Protein AF-A0A3P6RZU0-F1 (afdb_monomer_lite)

Foldseek 3Di:
DVVVVVVVVVVVVVVVVVVVVVVVVLVVLLVVLVVLVVVLVVLCVDPVRVPPVVSVVSPVVSVVSVVVSVVVVVVVVVVVVVVVVVVVVVVVVVVVVVVVVVVLCVLPVPDPPPDPPDDDDPSSVVSVVVVVVVVVVVVVVVVVVVVVVVVVVVVVVVVVVVVVVVVVVVVVVVVVVVVVVVVVVVVVVVVVVVVVVVVVVVVVVVVVVVVVVVVVVVVVVD

Sequence (222 aa):
MLIFSLKVTSALQHAESLAHKDSVAEADGRNYIDNLRKVISQGKSDPSTANNALLINAMETANKLSHQLDELNGLVSKARQESTILNQYKDLIERSRQQFALEMRSILPNVDVNAKDKNLTEDELNALIAHAHLKVDHLRRQLSDQQVSFQRKTIQNRRIVYIESFEAREEQHIARAIAEQREADERIAAERLRIELKRIQQQQDVAIEKAVSLRVLYCYNV

pLDDT: mean 88.39, std 10.23, range [45.97, 96.75]

Organism: Cylicostephanus goldi (NCBI:txid71465)

Secondary structure (DSSP, 8-state):
-HHHHHHHHHHHHHHHHHHHHHHHHHHHHHHHHHHHHHHHHHHHHSTTTTT-HHHHHHHHHHHHHHHHHHHHHHHHHHHHHHHHHHHHHHHHHHHHHHHHHHHHHHH-TT--TT-TT-PPPHHHHHHHHHHHHHHHHHHHHHHHHHHHHHHHHHHHHHHHHHHHHHHHHHHHHHHHHHHHHHHHHHHHHHHHHHHHHHHHHHHHHHHHHHHHHHHHHHHT--

InterPro domains:
  IPR019133 MICOS complex subunit MIC60 [PF09731] (8-153)
  IPR019133 MICOS complex subunit MIC60 [PTHR15415] (7-212)

Radius of gyration: 41.11 Å; chains: 1; bounding box: 87×29×136 Å

Structure (mmCIF, N/CA/C/O backbone):
data_AF-A0A3P6RZU0-F1
#
_entry.id   AF-A0A3P6RZU0-F1
#
loop_
_atom_site.group_PDB
_atom_site.id
_atom_site.type_symbol
_atom_site.label_atom_id
_atom_site.label_alt_id
_atom_site.label_comp_id
_atom_site.label_asym_id
_atom_site.label_entity_id
_atom_site.label_seq_id
_atom_site.pdbx_PDB_ins_code
_atom_site.Cartn_x
_atom_site.Cartn_y
_atom_site.Cartn_z
_atom_site.occupancy
_atom_site.B_iso_or_equiv
_atom_site.auth_seq_id
_atom_site.auth_comp_id
_atom_site.auth_asym_id
_atom_site.auth_atom_id
_atom_site.pdbx_PDB_model_num
ATOM 1 N N . MET A 1 1 ? -32.345 -6.844 15.882 1.00 51.16 1 MET A N 1
ATOM 2 C CA . MET A 1 1 ? -31.057 -7.359 15.358 1.00 51.16 1 MET A CA 1
ATOM 3 C C . MET A 1 1 ? -31.125 -7.702 13.862 1.00 51.16 1 MET A C 1
ATOM 5 O O . MET A 1 1 ? -30.326 -7.164 13.109 1.00 51.16 1 MET A O 1
ATOM 9 N N . LEU A 1 2 ? -32.117 -8.480 13.399 1.00 50.75 2 LEU A N 1
ATOM 10 C CA . LEU A 1 2 ? -32.275 -8.892 11.985 1.00 50.75 2 LEU A CA 1
ATOM 11 C C . LEU A 1 2 ? -32.383 -7.739 10.959 1.00 50.75 2 LEU A C 1
ATOM 13 O O . LEU A 1 2 ? -31.719 -7.776 9.929 1.00 50.75 2 LEU A O 1
ATOM 17 N N . ILE A 1 3 ? -33.139 -6.675 11.255 1.00 59.31 3 ILE A N 1
ATOM 18 C CA . ILE A 1 3 ? -33.312 -5.525 10.337 1.00 59.31 3 ILE A CA 1
ATOM 19 C C . ILE A 1 3 ? -32.007 -4.723 10.159 1.00 59.31 3 ILE A C 1
ATOM 21 O O . ILE A 1 3 ? -31.738 -4.196 9.081 1.00 59.31 3 ILE A O 1
ATOM 25 N N . PHE A 1 4 ? -31.177 -4.645 11.205 1.00 52.28 4 PHE A N 1
ATOM 26 C CA . PHE A 1 4 ? -29.897 -3.930 11.161 1.00 52.28 4 PHE A CA 1
ATOM 27 C C . PHE A 1 4 ? -28.867 -4.708 10.335 1.00 52.28 4 PHE A C 1
ATOM 29 O O . PHE A 1 4 ? -28.168 -4.122 9.515 1.00 52.28 4 PHE A O 1
ATOM 36 N N . SER A 1 5 ? -28.850 -6.038 10.477 1.00 60.34 5 SER A N 1
ATOM 37 C CA . SER A 1 5 ? -28.008 -6.914 9.658 1.00 60.34 5 SER A CA 1
ATOM 38 C C . SER A 1 5 ? -28.376 -6.837 8.174 1.00 60.34 5 SER A C 1
ATOM 40 O O . SER A 1 5 ? -27.488 -6.692 7.346 1.00 60.34 5 SER A O 1
ATOM 42 N N . LEU A 1 6 ? -29.670 -6.847 7.830 1.00 68.25 6 LEU A N 1
ATOM 43 C CA . LEU A 1 6 ? -30.137 -6.747 6.438 1.00 68.25 6 LEU A CA 1
ATOM 44 C C . LEU A 1 6 ? -29.721 -5.433 5.758 1.00 68.25 6 LEU A C 1
ATOM 46 O O . LEU A 1 6 ? -29.278 -5.444 4.610 1.00 68.25 6 LEU A O 1
ATOM 50 N N . LYS A 1 7 ? -29.818 -4.300 6.467 1.00 74.75 7 LYS A N 1
ATOM 51 C CA . LYS A 1 7 ? -29.392 -2.995 5.935 1.00 74.75 7 LYS A CA 1
ATOM 52 C C . LYS A 1 7 ? -27.882 -2.921 5.711 1.00 74.75 7 LYS A C 1
ATOM 54 O O . LYS A 1 7 ? -27.453 -2.391 4.693 1.00 74.75 7 LYS A O 1
ATOM 59 N N . VAL A 1 8 ? -27.087 -3.467 6.633 1.00 77.00 8 VAL A N 1
ATOM 60 C CA . VAL A 1 8 ? -25.620 -3.497 6.509 1.00 77.00 8 VAL A CA 1
ATOM 61 C C . VAL A 1 8 ? -25.189 -4.391 5.346 1.00 77.00 8 VAL A C 1
ATOM 63 O O . VAL A 1 8 ? -24.355 -3.980 4.546 1.00 77.00 8 VAL A O 1
ATOM 66 N N . THR A 1 9 ? -25.799 -5.569 5.193 1.00 78.44 9 THR A N 1
ATOM 67 C CA . THR A 1 9 ? -25.511 -6.471 4.070 1.00 78.44 9 THR A CA 1
ATOM 68 C C . THR A 1 9 ? -25.889 -5.846 2.724 1.00 78.44 9 THR A C 1
ATOM 70 O O . THR A 1 9 ? -25.114 -5.928 1.777 1.00 78.44 9 THR A O 1
ATOM 73 N N . SER A 1 10 ? -27.032 -5.158 2.643 1.00 86.38 10 SER A N 1
ATOM 74 C CA . SER A 1 10 ? -27.451 -4.455 1.422 1.00 86.38 10 SER A CA 1
ATOM 75 C C . SER A 1 10 ? -26.515 -3.292 1.062 1.00 86.38 10 SER A C 1
ATOM 77 O O . SER A 1 10 ? -26.158 -3.134 -0.104 1.00 86.38 10 SER A O 1
ATOM 79 N N . ALA A 1 11 ? -26.070 -2.511 2.050 1.00 82.62 11 ALA A N 1
ATOM 80 C CA . ALA A 1 11 ? -25.115 -1.426 1.831 1.00 82.62 11 ALA A CA 1
ATOM 81 C C . ALA A 1 11 ? -23.742 -1.946 1.368 1.00 82.62 11 ALA A C 1
ATOM 83 O O . ALA A 1 11 ? -23.136 -1.353 0.477 1.00 82.62 11 ALA A O 1
ATOM 84 N N . LEU A 1 12 ? -23.279 -3.070 1.928 1.00 81.94 12 LEU A N 1
ATOM 85 C CA . LEU A 1 12 ? -22.031 -3.718 1.520 1.00 81.94 12 LEU A CA 1
ATOM 86 C C . LEU A 1 12 ? -22.102 -4.204 0.068 1.00 81.94 12 LEU A C 1
ATOM 88 O O . LEU A 1 12 ? -21.241 -3.855 -0.732 1.00 81.94 12 LEU A O 1
ATOM 92 N N . GLN A 1 13 ? -23.168 -4.921 -0.297 1.00 86.62 13 GLN A N 1
ATOM 93 C CA . GLN A 1 13 ? -23.380 -5.381 -1.674 1.00 86.62 13 GLN A CA 1
ATOM 94 C C . GLN A 1 13 ? -23.453 -4.218 -2.669 1.00 86.62 13 GLN A C 1
ATOM 96 O O . GLN A 1 13 ? -22.944 -4.309 -3.787 1.00 86.62 13 GLN A O 1
ATOM 101 N N . HIS A 1 14 ? -24.072 -3.104 -2.272 1.00 89.38 14 HIS A N 1
ATOM 102 C CA . HIS A 1 14 ? -24.119 -1.912 -3.109 1.00 89.38 14 HIS A CA 1
ATOM 103 C C . HIS A 1 14 ? -22.724 -1.302 -3.314 1.00 89.38 14 HIS A C 1
ATOM 105 O O . HIS A 1 14 ? -22.357 -0.986 -4.446 1.00 89.38 14 HIS A O 1
ATOM 111 N N . ALA A 1 15 ? -21.925 -1.195 -2.248 1.00 85.06 15 ALA A N 1
ATOM 112 C CA . ALA A 1 15 ? -20.552 -0.702 -2.320 1.00 85.06 15 ALA A CA 1
ATOM 113 C C . ALA A 1 15 ? -19.650 -1.606 -3.179 1.00 85.06 15 ALA A C 1
ATOM 115 O O . ALA A 1 15 ? -18.879 -1.102 -3.994 1.00 85.06 15 ALA A O 1
ATOM 116 N N . GLU A 1 16 ? -19.780 -2.929 -3.055 1.00 85.75 16 GLU A N 1
ATOM 117 C CA . GLU A 1 16 ? -19.055 -3.901 -3.884 1.00 85.75 16 GLU A CA 1
ATOM 118 C C . GLU A 1 16 ? -19.445 -3.796 -5.363 1.00 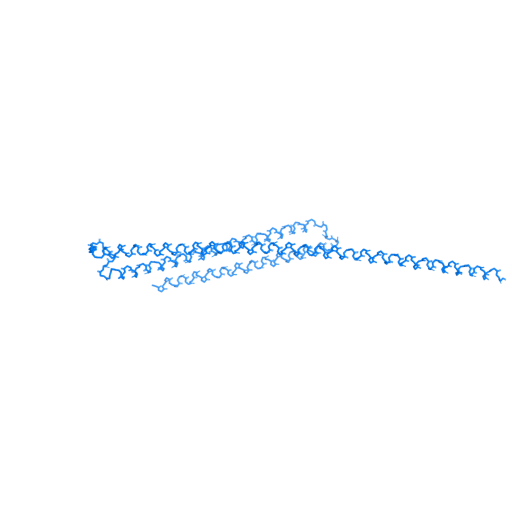85.75 16 GLU A C 1
ATOM 120 O O . GLU A 1 16 ? -18.581 -3.822 -6.239 1.00 85.75 16 GLU A O 1
ATOM 125 N N . SER A 1 17 ? -20.736 -3.609 -5.657 1.00 92.25 17 SER A N 1
ATOM 126 C CA . SER A 1 17 ? -21.212 -3.409 -7.029 1.00 92.25 17 SER A CA 1
ATOM 127 C C . SER A 1 17 ? -20.635 -2.141 -7.661 1.00 92.25 17 SER A C 1
ATOM 129 O O . SER A 1 17 ? -20.213 -2.177 -8.816 1.00 92.25 17 SER A O 1
ATOM 131 N N . LEU A 1 18 ? -20.592 -1.032 -6.916 1.00 89.62 18 LEU A N 1
ATOM 132 C CA . LEU A 1 18 ? -19.969 0.210 -7.381 1.00 89.62 18 LEU A CA 1
ATOM 133 C C . LEU A 1 18 ? -18.465 0.024 -7.597 1.00 89.62 18 LEU A C 1
ATOM 135 O O . LEU A 1 18 ? -17.969 0.332 -8.673 1.00 89.62 18 LEU A O 1
ATOM 139 N N . ALA A 1 19 ? -17.766 -0.592 -6.641 1.00 87.00 19 ALA A N 1
ATOM 140 C CA . ALA A 1 19 ? -16.338 -0.876 -6.756 1.00 87.00 19 ALA A CA 1
ATOM 141 C C . ALA A 1 19 ? -15.997 -1.742 -7.980 1.00 87.00 19 ALA A C 1
ATOM 143 O O . ALA A 1 19 ? -14.962 -1.534 -8.615 1.00 87.00 19 ALA A O 1
ATOM 144 N N . HIS A 1 20 ? -16.861 -2.703 -8.316 1.00 90.38 20 HIS A N 1
ATOM 145 C CA . HIS A 1 20 ? -16.711 -3.517 -9.515 1.00 90.38 20 HIS A CA 1
ATOM 146 C C . HIS A 1 20 ? -16.924 -2.696 -10.793 1.00 90.38 20 HIS A C 1
ATOM 148 O O . HIS A 1 20 ? -16.111 -2.783 -11.710 1.00 90.38 20 HIS A O 1
ATOM 154 N N . LYS A 1 21 ? -17.973 -1.864 -10.843 1.00 93.62 21 LYS A N 1
ATOM 155 C CA . LYS A 1 21 ? -18.225 -0.968 -11.983 1.00 93.62 21 LYS A CA 1
ATOM 156 C C . LYS A 1 21 ? -17.068 -0.000 -12.213 1.00 93.62 21 LYS A C 1
ATOM 158 O O . LYS A 1 21 ? -16.650 0.155 -13.354 1.00 93.62 21 LYS A O 1
ATOM 163 N N . ASP A 1 22 ? -16.531 0.585 -11.146 1.00 90.19 22 ASP A N 1
ATOM 164 C CA . ASP A 1 22 ? -15.385 1.494 -11.219 1.00 90.19 22 ASP A CA 1
ATOM 165 C C . ASP A 1 22 ? -14.154 0.779 -11.790 1.00 90.19 22 ASP A C 1
ATOM 167 O O . ASP A 1 22 ? -13.480 1.314 -12.665 1.00 90.19 22 ASP A O 1
ATOM 171 N N . SER A 1 23 ? -13.898 -0.463 -11.362 1.00 90.88 23 SER A N 1
ATOM 172 C CA . SER A 1 23 ? -12.779 -1.267 -11.870 1.00 90.88 23 SER A CA 1
ATOM 173 C C . SER A 1 23 ? -12.923 -1.615 -13.353 1.00 90.88 23 SER A C 1
ATOM 175 O O . SER A 1 23 ? -11.931 -1.599 -14.080 1.00 90.88 23 SER A O 1
ATOM 177 N N . VAL A 1 24 ? -14.138 -1.928 -13.811 1.00 94.56 24 VAL A N 1
ATOM 178 C CA . VAL A 1 24 ? -14.405 -2.185 -15.235 1.00 94.56 24 VAL A CA 1
ATOM 179 C C . VAL A 1 24 ? -14.224 -0.903 -16.046 1.00 94.56 24 VAL A C 1
ATOM 181 O O . VAL A 1 24 ? -13.528 -0.915 -17.056 1.00 94.56 24 VAL A O 1
ATOM 184 N N . ALA A 1 25 ? -14.777 0.217 -15.573 1.00 92.50 25 ALA A N 1
ATOM 185 C CA . ALA A 1 25 ? -14.652 1.510 -16.239 1.00 92.50 25 ALA A CA 1
ATOM 186 C C . ALA A 1 25 ? -13.191 1.980 -16.339 1.00 92.50 25 ALA A C 1
ATOM 188 O O . ALA A 1 25 ? -12.787 2.536 -17.359 1.00 92.50 25 ALA A O 1
ATOM 189 N N . GLU A 1 26 ? -12.384 1.732 -15.306 1.00 92.81 26 GLU A N 1
ATOM 190 C CA . GLU A 1 26 ? -10.949 2.010 -15.317 1.00 92.81 26 GLU A CA 1
ATOM 191 C C . GLU A 1 26 ? -10.216 1.164 -16.370 1.00 92.81 26 GLU A C 1
ATOM 193 O O . GLU A 1 26 ? -9.439 1.698 -17.167 1.00 92.81 26 GLU A O 1
ATOM 198 N N . ALA A 1 27 ? -10.488 -0.145 -16.408 1.00 94.25 27 ALA A N 1
ATOM 199 C CA . ALA A 1 27 ? -9.886 -1.059 -17.374 1.00 94.25 27 ALA A CA 1
ATOM 200 C C . ALA A 1 27 ? -10.242 -0.670 -18.817 1.00 94.25 27 ALA A C 1
ATOM 202 O O . ALA A 1 27 ? -9.362 -0.591 -19.677 1.00 94.25 27 ALA A O 1
ATOM 203 N N . ASP A 1 28 ? -11.511 -0.351 -19.071 1.00 95.62 28 ASP A N 1
ATOM 204 C CA . ASP A 1 28 ? -11.972 0.151 -20.364 1.00 95.62 28 ASP A CA 1
ATOM 205 C C . ASP A 1 28 ? -11.282 1.474 -20.724 1.00 95.62 28 ASP A C 1
ATOM 207 O O . ASP A 1 28 ? -10.789 1.633 -21.842 1.00 95.62 28 ASP A O 1
ATOM 211 N N . GLY A 1 29 ? -11.161 2.399 -19.766 1.00 94.81 29 GLY A N 1
ATOM 212 C CA . GLY A 1 29 ? -10.436 3.659 -19.932 1.00 94.81 29 GLY A CA 1
ATOM 213 C C . GLY A 1 29 ? -8.984 3.458 -20.372 1.00 94.81 29 GLY A C 1
ATOM 214 O O . GLY A 1 29 ? -8.535 4.097 -21.328 1.00 94.81 29 GLY A O 1
ATOM 215 N N . ARG A 1 30 ? -8.261 2.527 -19.736 1.00 95.75 30 ARG A N 1
ATOM 216 C CA . ARG A 1 30 ? -6.886 2.170 -20.127 1.00 95.75 30 ARG A CA 1
ATOM 217 C C . ARG A 1 30 ? -6.835 1.576 -21.533 1.00 95.75 30 ARG A C 1
ATOM 219 O O . ARG A 1 30 ? -6.031 2.023 -22.350 1.00 95.75 30 ARG A O 1
ATOM 226 N N . ASN A 1 31 ? -7.749 0.661 -21.852 1.00 96.69 31 ASN A N 1
ATOM 227 C CA . ASN A 1 31 ? -7.842 0.062 -23.183 1.00 96.69 31 ASN A CA 1
ATOM 228 C C . ASN A 1 31 ? -8.089 1.117 -24.277 1.00 96.69 31 ASN A C 1
ATOM 230 O O . ASN A 1 31 ? -7.473 1.062 -25.343 1.00 96.69 31 ASN A O 1
ATOM 234 N N . TYR A 1 32 ? -8.956 2.107 -24.033 1.00 96.38 32 TYR A N 1
ATOM 235 C CA . TYR A 1 32 ? -9.194 3.195 -24.986 1.00 96.38 32 TYR A CA 1
ATOM 236 C C . TYR A 1 32 ? -7.954 4.069 -25.202 1.00 96.38 32 TYR A C 1
ATOM 238 O O . TYR A 1 32 ? -7.656 4.430 -26.343 1.00 96.38 32 TYR A O 1
ATOM 246 N N . ILE A 1 33 ? -7.201 4.373 -24.142 1.00 96.31 33 ILE A N 1
ATOM 247 C CA . ILE A 1 33 ? -5.950 5.143 -24.237 1.00 96.31 33 ILE A CA 1
ATOM 248 C C . ILE A 1 33 ? -4.884 4.364 -25.013 1.00 96.31 33 ILE A C 1
ATOM 250 O O . ILE A 1 33 ? -4.200 4.940 -25.862 1.00 96.31 33 ILE A O 1
ATOM 254 N N . ASP A 1 34 ? -4.758 3.060 -24.780 1.00 96.19 34 ASP A N 1
ATOM 255 C CA . ASP A 1 34 ? -3.793 2.220 -25.492 1.00 96.19 34 ASP A CA 1
ATOM 256 C C . ASP A 1 34 ? -4.149 2.072 -26.974 1.00 96.19 34 ASP A C 1
ATOM 258 O O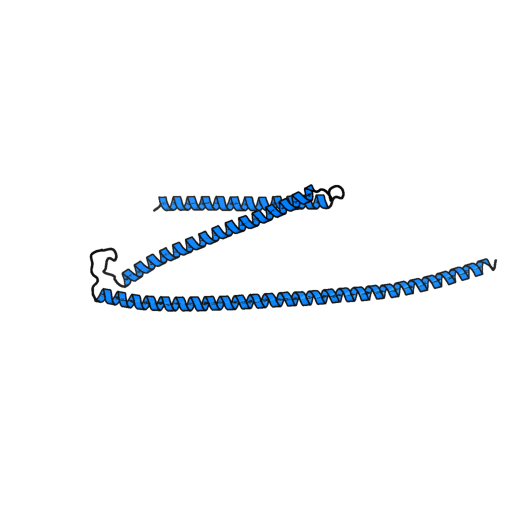 . ASP A 1 34 ? -3.279 2.176 -27.845 1.00 96.19 34 ASP A O 1
ATOM 262 N N . ASN A 1 35 ? -5.440 1.937 -27.289 1.00 96.25 35 ASN A N 1
ATOM 263 C CA . ASN A 1 35 ? -5.922 1.975 -28.667 1.00 96.25 35 ASN A CA 1
ATOM 264 C C . ASN A 1 35 ? -5.609 3.321 -29.336 1.00 96.25 35 ASN A C 1
ATOM 266 O O . ASN A 1 35 ? -5.113 3.342 -30.464 1.00 96.25 35 ASN A O 1
ATOM 270 N N . LEU A 1 36 ? -5.820 4.441 -28.638 1.00 94.69 36 LEU A N 1
ATOM 271 C CA . LEU A 1 36 ? -5.463 5.770 -29.137 1.00 94.69 36 LEU A CA 1
ATOM 272 C C . LEU A 1 36 ? -3.954 5.878 -29.408 1.00 94.69 36 LEU A C 1
ATOM 274 O O . LEU A 1 36 ? -3.553 6.319 -30.485 1.00 94.69 36 LEU A O 1
ATOM 278 N N . ARG A 1 37 ? -3.105 5.406 -28.487 1.00 96.19 37 ARG A N 1
ATOM 279 C CA . ARG A 1 37 ? -1.643 5.354 -28.674 1.00 96.19 37 ARG A CA 1
ATOM 280 C C . ARG A 1 37 ? -1.245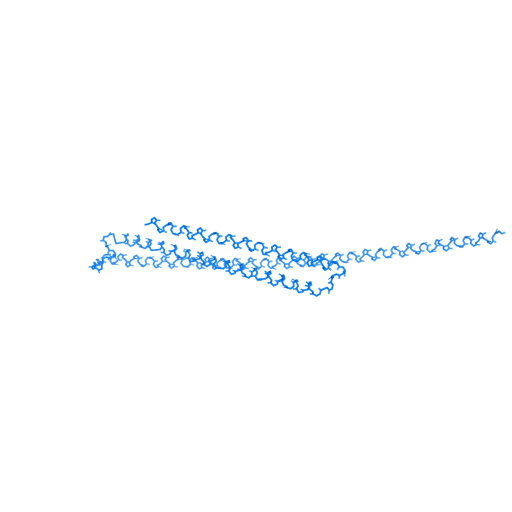 4.506 -29.879 1.00 96.19 37 ARG A C 1
ATOM 282 O O . ARG A 1 37 ? -0.345 4.892 -30.623 1.00 96.19 37 ARG A O 1
ATOM 289 N N . LYS A 1 38 ? -1.922 3.379 -30.109 1.00 95.69 38 LYS A N 1
ATOM 290 C CA . LYS A 1 38 ? -1.684 2.516 -31.273 1.00 95.69 38 LYS A CA 1
ATOM 291 C C . LYS A 1 38 ? -2.011 3.231 -32.585 1.00 95.69 38 LYS A C 1
ATOM 293 O O . LYS A 1 38 ? -1.179 3.223 -33.490 1.00 95.69 38 LYS A O 1
ATOM 298 N N . VAL A 1 39 ? -3.172 3.883 -32.669 1.00 94.75 39 VAL A N 1
ATOM 299 C CA . VAL A 1 39 ? -3.585 4.667 -33.848 1.00 94.75 39 VAL A CA 1
ATOM 300 C C . VAL A 1 39 ? -2.611 5.820 -34.107 1.00 94.75 39 VAL A C 1
ATOM 302 O O . VAL A 1 39 ? -2.201 6.037 -35.245 1.00 94.75 39 VAL A O 1
ATOM 305 N N . ILE A 1 40 ? -2.165 6.518 -33.056 1.00 94.50 40 ILE A N 1
ATOM 306 C CA . ILE A 1 40 ? -1.160 7.586 -33.170 1.00 94.50 40 ILE A CA 1
ATOM 307 C C . ILE A 1 40 ? 0.162 7.041 -33.721 1.00 94.50 40 ILE A C 1
ATOM 309 O O . ILE A 1 40 ? 0.743 7.641 -34.624 1.00 94.50 40 ILE A O 1
ATOM 313 N N . SER A 1 41 ? 0.640 5.908 -33.204 1.00 93.62 41 SER A N 1
ATOM 314 C CA . SER A 1 41 ? 1.876 5.270 -33.675 1.00 93.62 41 SER A CA 1
ATOM 315 C C . SER A 1 41 ? 1.785 4.840 -35.141 1.00 93.62 41 SER A C 1
ATOM 317 O O . SER A 1 41 ? 2.742 5.026 -35.893 1.00 93.62 41 SER A O 1
ATOM 319 N N . GLN A 1 42 ? 0.629 4.328 -35.571 1.00 94.12 42 GLN A N 1
ATOM 320 C CA . GLN A 1 42 ? 0.366 4.010 -36.977 1.00 94.12 42 GLN A CA 1
ATOM 321 C C . GLN A 1 42 ? 0.412 5.270 -37.851 1.00 94.12 42 GLN A C 1
ATOM 323 O O . GLN A 1 42 ? 1.143 5.294 -38.835 1.00 94.12 42 GLN A O 1
ATOM 328 N N . GLY A 1 43 ? -0.267 6.349 -37.444 1.00 93.06 43 GLY A N 1
ATOM 329 C CA . GLY A 1 43 ? -0.239 7.627 -38.164 1.00 93.06 43 GLY A CA 1
ATOM 330 C C . GLY A 1 43 ? 1.148 8.282 -38.215 1.00 93.06 43 GLY A C 1
ATOM 331 O O . GLY A 1 43 ? 1.485 8.940 -39.195 1.00 93.06 43 GLY A O 1
ATOM 332 N N . LYS A 1 44 ? 1.991 8.078 -37.196 1.00 92.44 44 LYS A N 1
ATOM 333 C CA . LYS A 1 44 ? 3.391 8.537 -37.205 1.00 92.44 44 LYS A CA 1
ATOM 334 C C . LYS A 1 44 ? 4.291 7.724 -38.134 1.00 92.44 44 LYS A C 1
ATOM 336 O O . LYS A 1 44 ? 5.311 8.236 -38.582 1.00 92.44 44 LYS A O 1
ATOM 341 N N . SER A 1 45 ? 3.933 6.467 -38.385 1.00 92.31 45 SER A N 1
ATOM 342 C CA . SER A 1 45 ? 4.696 5.559 -39.246 1.00 92.31 45 SER A CA 1
ATOM 343 C C . SER A 1 45 ? 4.365 5.744 -40.732 1.00 92.31 45 SER A C 1
ATOM 345 O O . SER A 1 45 ? 5.145 5.323 -41.582 1.00 92.31 45 SER A O 1
ATOM 347 N N . ASP A 1 46 ? 3.230 6.373 -41.050 1.00 94.06 46 ASP A N 1
ATOM 348 C CA . ASP A 1 46 ? 2.833 6.713 -42.417 1.00 94.06 46 ASP A CA 1
ATOM 349 C C . ASP A 1 46 ? 3.459 8.062 -42.847 1.00 94.06 46 ASP A C 1
ATOM 351 O O . ASP A 1 46 ? 3.189 9.092 -42.215 1.00 94.06 46 ASP A O 1
ATOM 355 N N . PRO A 1 47 ? 4.261 8.103 -43.932 1.00 90.69 47 PRO A N 1
ATOM 356 C CA . PRO A 1 47 ? 4.900 9.325 -44.429 1.00 90.69 47 PRO A CA 1
ATOM 357 C C . PRO A 1 47 ? 3.933 10.480 -44.723 1.00 90.69 47 PRO A C 1
ATOM 359 O O . PRO A 1 47 ? 4.328 11.643 -44.639 1.00 90.69 47 PRO A O 1
ATOM 362 N N . SER A 1 48 ? 2.677 10.181 -45.068 1.00 90.31 48 SER A N 1
ATOM 363 C CA . SER A 1 48 ? 1.662 11.183 -45.414 1.00 90.31 48 SER A CA 1
ATOM 364 C C . SER A 1 48 ? 1.063 11.889 -44.193 1.00 90.31 48 SER A C 1
ATOM 366 O O . SER A 1 48 ? 0.634 13.040 -44.292 1.00 90.31 48 SER A O 1
ATOM 368 N N . THR A 1 49 ? 1.075 11.239 -43.024 1.00 91.06 49 THR A N 1
ATOM 369 C CA . THR A 1 49 ? 0.500 11.771 -41.778 1.00 91.06 49 THR A CA 1
ATOM 370 C C . THR A 1 49 ? 1.527 12.030 -40.678 1.00 91.06 49 THR A C 1
ATOM 372 O O . THR A 1 49 ? 1.180 12.663 -39.682 1.00 91.06 49 THR A O 1
ATOM 375 N N . ALA A 1 50 ? 2.788 11.626 -40.856 1.00 88.44 50 ALA A N 1
ATOM 376 C CA . ALA A 1 50 ? 3.838 11.706 -39.837 1.00 88.44 50 ALA A CA 1
ATOM 377 C C . ALA A 1 50 ? 4.040 13.106 -39.223 1.00 88.44 50 ALA A C 1
ATOM 379 O O . ALA A 1 50 ? 4.270 13.224 -38.020 1.00 88.44 50 ALA A O 1
ATOM 380 N N . ASN A 1 51 ? 3.896 14.167 -40.025 1.00 88.44 51 ASN A N 1
ATOM 381 C CA . ASN A 1 51 ? 4.078 15.560 -39.590 1.00 88.44 51 ASN A CA 1
ATOM 382 C C . ASN A 1 51 ? 2.770 16.250 -39.160 1.00 88.44 51 ASN A C 1
ATOM 384 O O . ASN A 1 51 ? 2.727 17.470 -39.004 1.00 88.44 51 ASN A O 1
ATOM 388 N N . ASN A 1 52 ? 1.680 15.497 -38.988 1.00 91.62 52 ASN A N 1
ATOM 389 C CA . ASN A 1 52 ? 0.395 16.062 -38.601 1.00 91.62 52 ASN A CA 1
ATOM 390 C C . ASN A 1 52 ? 0.404 16.494 -37.122 1.00 91.62 52 ASN A C 1
ATOM 392 O O . ASN A 1 52 ? 0.495 15.665 -36.214 1.00 91.62 52 ASN A O 1
ATOM 396 N N . ALA A 1 53 ? 0.233 17.796 -36.875 1.00 91.69 53 ALA A N 1
ATOM 397 C CA . ALA A 1 53 ? 0.172 18.379 -35.533 1.00 91.69 53 ALA A CA 1
ATOM 398 C C . ALA A 1 53 ? -0.933 17.767 -34.646 1.00 91.69 53 ALA A C 1
ATOM 400 O O . ALA A 1 53 ? -0.783 17.700 -33.425 1.00 91.69 53 ALA A O 1
ATOM 401 N N . LEU A 1 54 ? -2.016 17.251 -35.239 1.00 92.62 54 LEU A N 1
ATOM 402 C CA . LEU A 1 54 ? -3.082 16.571 -34.501 1.00 92.62 54 LEU A CA 1
ATOM 403 C C . LEU A 1 54 ? -2.589 15.287 -33.817 1.00 92.62 54 LEU A C 1
ATOM 405 O O . LEU A 1 54 ? -3.070 14.968 -32.733 1.00 92.62 54 LEU A O 1
ATOM 409 N N . LEU A 1 55 ? -1.601 14.582 -34.386 1.00 93.31 55 LEU A N 1
ATOM 410 C CA . LEU A 1 55 ? -1.009 13.391 -33.761 1.00 93.31 55 LEU A CA 1
ATOM 411 C C . LEU A 1 55 ? -0.197 13.743 -32.510 1.00 93.31 55 LEU A C 1
ATOM 413 O O . LEU A 1 55 ? -0.142 12.956 -31.565 1.00 93.31 55 LEU A O 1
ATOM 417 N N . ILE A 1 56 ? 0.424 14.925 -32.491 1.00 89.81 56 ILE A N 1
ATOM 418 C CA . ILE A 1 56 ? 1.166 15.432 -31.331 1.00 89.81 56 ILE A CA 1
ATOM 419 C C . ILE A 1 56 ? 0.179 15.768 -30.207 1.00 89.81 56 ILE A C 1
ATOM 421 O O . ILE A 1 56 ? 0.322 15.252 -29.098 1.00 89.81 56 ILE A O 1
ATOM 425 N N . ASN A 1 57 ? -0.873 16.531 -30.517 1.00 93.56 57 ASN A N 1
ATOM 426 C CA . ASN A 1 57 ? -1.915 16.897 -29.551 1.00 93.56 57 ASN A CA 1
ATOM 427 C C . ASN A 1 57 ? -2.651 15.666 -28.995 1.00 93.56 57 ASN A C 1
ATOM 429 O O . ASN A 1 57 ? -2.931 15.586 -27.797 1.00 93.56 57 ASN A O 1
ATOM 433 N N . ALA A 1 58 ? -2.941 14.682 -29.851 1.00 93.75 58 ALA A N 1
ATOM 434 C CA . ALA A 1 58 ? -3.566 13.430 -29.440 1.00 93.75 58 ALA A CA 1
ATOM 435 C C . ALA A 1 58 ? -2.656 12.625 -28.497 1.00 93.75 58 ALA A C 1
ATOM 437 O O . ALA A 1 58 ? -3.137 12.078 -27.507 1.00 93.75 58 ALA A O 1
ATOM 438 N N . MET A 1 59 ? -1.341 12.600 -28.752 1.00 93.62 59 MET A N 1
ATOM 439 C CA . MET A 1 59 ? -0.372 11.931 -27.875 1.00 93.62 59 MET A CA 1
ATOM 440 C C . MET A 1 59 ? -0.273 12.610 -26.508 1.00 93.62 59 MET A C 1
ATOM 442 O O . MET A 1 59 ? -0.263 11.935 -25.480 1.00 93.62 59 MET A O 1
ATOM 446 N N . GLU A 1 60 ? -0.229 13.942 -26.481 1.00 94.12 60 GLU A N 1
ATOM 447 C CA . GLU A 1 60 ? -0.220 14.700 -25.230 1.00 94.12 60 GLU A CA 1
ATOM 448 C C . GLU A 1 60 ? -1.503 14.450 -24.426 1.00 94.12 60 GLU A C 1
ATOM 450 O O . GLU A 1 60 ? -1.450 14.220 -23.218 1.00 94.12 60 GLU A O 1
ATOM 455 N N . THR A 1 61 ? -2.652 14.409 -25.105 1.00 94.94 61 THR A N 1
ATOM 456 C CA . THR A 1 61 ? -3.948 14.101 -24.487 1.00 94.94 61 THR A CA 1
ATOM 457 C C . THR A 1 61 ? -3.978 12.681 -23.921 1.00 94.94 61 THR A C 1
ATOM 459 O O . THR A 1 61 ? -4.373 12.495 -22.773 1.00 94.94 61 THR A O 1
ATOM 462 N N . ALA A 1 62 ? -3.499 11.683 -24.671 1.00 95.44 62 ALA A N 1
ATOM 463 C CA . ALA A 1 62 ? -3.399 10.300 -24.201 1.00 95.44 62 ALA A CA 1
ATOM 464 C C . ALA A 1 62 ? -2.519 10.183 -22.945 1.00 95.44 62 ALA A C 1
ATOM 466 O O . ALA A 1 62 ? -2.860 9.470 -22.003 1.00 95.44 62 ALA A O 1
ATOM 467 N N . ASN A 1 63 ? -1.407 10.921 -22.900 1.00 95.25 63 ASN A N 1
ATOM 468 C CA . ASN A 1 63 ? -0.528 10.954 -21.733 1.00 95.25 63 ASN A CA 1
ATOM 469 C C . ASN A 1 63 ? -1.183 11.644 -20.528 1.00 95.25 63 ASN A C 1
ATOM 471 O O . ASN A 1 63 ? -1.084 11.122 -19.419 1.00 95.25 63 ASN A O 1
ATOM 475 N N . LYS A 1 64 ? -1.896 12.761 -20.734 1.00 96.75 64 LYS A N 1
ATOM 476 C CA . LYS A 1 64 ? -2.661 13.436 -19.670 1.00 96.75 64 LYS A CA 1
ATOM 477 C C . LYS A 1 64 ? -3.743 12.527 -19.089 1.00 96.75 64 LYS A C 1
ATOM 479 O O . LYS A 1 64 ? -3.814 12.385 -17.874 1.00 96.75 64 LYS A O 1
ATOM 484 N N . LEU A 1 65 ? -4.531 11.869 -19.939 1.00 95.50 65 LEU A N 1
ATOM 485 C CA . LEU A 1 65 ? -5.581 10.943 -19.505 1.00 95.50 65 LEU A CA 1
ATOM 486 C C . LEU A 1 65 ? -5.006 9.736 -18.752 1.00 95.50 65 LEU A C 1
ATOM 488 O O . LEU A 1 65 ? -5.552 9.341 -17.725 1.00 95.50 65 LEU A O 1
ATOM 492 N N . SER A 1 66 ? -3.878 9.189 -19.219 1.00 95.88 66 SER A N 1
ATOM 493 C CA . SER A 1 66 ? -3.170 8.103 -18.528 1.00 95.88 66 SER A CA 1
ATOM 494 C C . SER A 1 66 ? -2.762 8.529 -17.118 1.00 95.88 66 SER A C 1
ATOM 496 O O . SER A 1 66 ? -3.039 7.815 -16.161 1.00 95.88 66 SER A O 1
ATOM 498 N N . HIS A 1 67 ? -2.166 9.717 -16.982 1.00 96.31 67 HIS A N 1
ATOM 499 C CA . HIS A 1 67 ? -1.768 10.253 -15.683 1.00 96.31 67 HIS A CA 1
ATOM 500 C C . HIS A 1 67 ? -2.972 10.491 -14.761 1.00 96.31 67 HIS A C 1
ATOM 502 O O . HIS A 1 67 ? -2.918 10.170 -13.579 1.00 96.31 67 HIS A O 1
ATOM 508 N N . GLN A 1 68 ? -4.071 11.037 -15.287 1.00 95.69 68 GLN A N 1
ATOM 509 C CA . GLN A 1 68 ? -5.289 11.267 -14.505 1.00 95.69 68 GLN A CA 1
ATOM 510 C C . GLN A 1 68 ? -5.906 9.958 -13.992 1.00 95.69 68 GLN A C 1
ATOM 512 O O . GLN A 1 68 ? -6.372 9.918 -12.856 1.00 95.69 68 GLN A O 1
ATOM 517 N N . LEU A 1 69 ? -5.881 8.881 -14.787 1.00 94.56 69 LEU A N 1
ATOM 518 C CA . LEU A 1 69 ? -6.307 7.554 -14.326 1.00 94.56 69 LEU A CA 1
ATOM 519 C C . LEU A 1 69 ? -5.402 7.016 -13.216 1.00 94.56 69 LEU A C 1
ATOM 521 O O . LEU A 1 69 ? -5.903 6.494 -12.221 1.00 94.56 69 LEU A O 1
ATOM 525 N N . ASP A 1 70 ? -4.084 7.166 -13.352 1.00 94.19 70 ASP A N 1
ATOM 526 C CA . ASP A 1 70 ? -3.137 6.738 -12.317 1.00 94.19 70 ASP A CA 1
ATOM 527 C C . ASP A 1 70 ? -3.348 7.513 -11.000 1.00 94.19 70 ASP A C 1
ATOM 529 O O . ASP A 1 70 ? -3.344 6.923 -9.917 1.00 94.19 70 ASP A O 1
ATOM 533 N N . GLU A 1 71 ? -3.607 8.820 -11.082 1.00 95.25 71 GLU A N 1
ATOM 534 C CA . GLU A 1 71 ? -3.910 9.666 -9.924 1.00 95.25 71 GLU A CA 1
ATOM 535 C C . GLU A 1 71 ? -5.228 9.264 -9.244 1.00 95.25 71 GLU A C 1
ATOM 537 O O . GLU A 1 71 ? -5.266 9.070 -8.024 1.00 95.25 71 GLU A O 1
ATOM 542 N N . LEU A 1 72 ? -6.298 9.070 -10.024 1.00 92.75 72 LEU A N 1
ATOM 543 C CA . LEU A 1 72 ? -7.593 8.612 -9.513 1.00 92.75 72 LEU A CA 1
ATOM 544 C C . LEU A 1 72 ? -7.477 7.251 -8.822 1.00 92.75 72 LEU A C 1
ATOM 546 O O . LEU A 1 72 ? -7.999 7.075 -7.719 1.00 92.75 72 LEU A O 1
ATOM 550 N N . ASN A 1 73 ? -6.731 6.315 -9.407 1.00 91.56 73 ASN A N 1
ATOM 551 C CA . ASN A 1 73 ? -6.446 5.026 -8.782 1.00 91.56 73 ASN A CA 1
ATOM 552 C C . ASN A 1 73 ? -5.709 5.171 -7.452 1.00 91.56 73 ASN A C 1
ATOM 554 O O . ASN A 1 73 ? -6.034 4.478 -6.484 1.00 91.56 73 ASN A O 1
ATOM 558 N N . GLY A 1 74 ? -4.735 6.080 -7.386 1.00 93.38 74 GLY A N 1
ATOM 559 C CA . GLY A 1 74 ? -4.032 6.407 -6.149 1.00 93.38 74 GLY A CA 1
ATOM 560 C C . GLY A 1 74 ? -4.988 6.895 -5.057 1.00 93.38 74 GLY A C 1
ATOM 561 O O . GLY A 1 74 ? -4.935 6.408 -3.924 1.00 93.38 74 GLY A O 1
ATOM 562 N N . LEU A 1 75 ? -5.911 7.798 -5.402 1.00 92.81 75 LEU A N 1
ATOM 563 C CA . LEU A 1 75 ? -6.923 8.318 -4.477 1.00 92.81 75 LEU A CA 1
ATOM 564 C C . LEU A 1 75 ? -7.899 7.229 -4.007 1.00 92.81 75 LEU A C 1
ATOM 566 O O . LEU A 1 75 ? -8.167 7.127 -2.808 1.00 92.81 75 LEU A O 1
ATOM 570 N N . VAL A 1 76 ? -8.387 6.378 -4.915 1.00 90.38 76 VAL A N 1
ATOM 571 C CA . VAL A 1 76 ? -9.291 5.261 -4.582 1.00 90.38 76 VAL A CA 1
ATOM 572 C C . VAL A 1 76 ? -8.598 4.246 -3.674 1.00 90.38 76 VAL A C 1
ATOM 574 O O . VAL A 1 76 ? -9.169 3.818 -2.667 1.00 90.38 76 VAL A O 1
ATOM 577 N N . SER A 1 77 ? -7.356 3.882 -3.992 1.00 90.19 77 SER A N 1
ATOM 578 C CA . SER A 1 77 ? -6.540 2.984 -3.170 1.00 90.19 77 SER A CA 1
ATOM 579 C C . SER A 1 77 ? -6.359 3.538 -1.755 1.00 90.19 77 SER A C 1
ATOM 581 O O . SER A 1 77 ? -6.633 2.840 -0.776 1.00 90.19 77 SER A O 1
ATOM 583 N N . LYS A 1 78 ? -6.003 4.822 -1.636 1.00 92.38 78 LYS A N 1
ATOM 584 C CA . LYS A 1 78 ? -5.856 5.505 -0.347 1.00 92.38 78 LYS A CA 1
ATOM 585 C C . LYS A 1 78 ? -7.156 5.494 0.462 1.00 92.38 78 LYS A C 1
ATOM 587 O O . LYS A 1 78 ? -7.140 5.096 1.623 1.00 92.38 78 LYS A O 1
ATOM 592 N N . ALA A 1 79 ? -8.285 5.847 -0.150 1.00 89.19 79 ALA A N 1
ATOM 593 C CA . ALA A 1 79 ? -9.584 5.845 0.525 1.00 89.19 79 ALA A CA 1
ATOM 594 C C . ALA A 1 79 ? -9.981 4.441 1.030 1.00 89.19 79 ALA A C 1
ATOM 596 O O . ALA A 1 79 ? -10.488 4.288 2.144 1.00 89.19 79 ALA A O 1
ATOM 597 N N . ARG A 1 80 ? -9.704 3.388 0.247 1.00 86.94 80 ARG A N 1
ATOM 598 C CA . ARG A 1 80 ? -9.935 1.991 0.663 1.00 86.94 80 ARG A CA 1
ATOM 599 C C . ARG A 1 80 ? -9.033 1.577 1.827 1.00 86.94 80 ARG A C 1
ATOM 601 O O . ARG A 1 80 ? -9.496 0.902 2.751 1.00 86.94 80 ARG A O 1
ATOM 608 N N . GLN A 1 81 ? -7.767 1.992 1.814 1.00 90.56 81 GLN A N 1
ATOM 609 C CA . GLN A 1 81 ? -6.839 1.749 2.921 1.00 90.56 81 GLN A CA 1
ATOM 610 C C . GLN A 1 81 ? -7.296 2.457 4.200 1.00 90.56 81 GLN A C 1
ATOM 612 O O . GLN A 1 81 ? -7.363 1.823 5.250 1.00 90.56 81 GLN A O 1
ATOM 617 N N . GLU A 1 82 ? -7.685 3.730 4.114 1.00 88.81 82 GLU A N 1
ATOM 618 C CA . GLU A 1 82 ? -8.221 4.488 5.251 1.00 88.81 82 GLU A CA 1
ATOM 619 C C . GLU A 1 82 ? -9.475 3.822 5.831 1.00 88.81 82 GLU A C 1
ATOM 621 O O . GLU A 1 82 ? -9.562 3.617 7.041 1.00 88.81 82 GLU A O 1
ATOM 626 N N . SER A 1 83 ? -10.411 3.388 4.980 1.00 86.56 83 SER A N 1
ATOM 627 C CA . SER A 1 83 ? -11.598 2.640 5.416 1.00 86.56 83 SER A CA 1
ATOM 628 C C . SER A 1 83 ? -11.235 1.331 6.129 1.00 86.56 83 SER A C 1
ATOM 630 O O . SER A 1 83 ? -11.805 1.000 7.171 1.00 86.56 83 SER A O 1
ATOM 632 N N . THR A 1 84 ? -10.236 0.608 5.616 1.00 88.50 84 THR A N 1
ATOM 633 C CA . THR A 1 84 ? -9.735 -0.626 6.236 1.00 88.50 84 THR A CA 1
ATOM 634 C C . THR A 1 84 ? -9.152 -0.352 7.622 1.00 88.50 84 THR A C 1
ATOM 636 O O . THR A 1 84 ? -9.490 -1.051 8.577 1.00 88.50 84 THR A O 1
ATOM 639 N N . ILE A 1 85 ? -8.331 0.693 7.757 1.00 87.50 85 ILE A N 1
ATOM 640 C CA . ILE A 1 85 ? -7.738 1.110 9.035 1.00 87.50 85 ILE A CA 1
ATOM 641 C C . ILE A 1 85 ? -8.833 1.502 10.036 1.00 87.50 85 ILE A C 1
ATOM 643 O O . ILE A 1 85 ? -8.788 1.086 11.194 1.00 87.50 85 ILE A O 1
ATOM 647 N N . LEU A 1 86 ? -9.848 2.254 9.602 1.00 89.31 86 LEU A N 1
ATOM 648 C CA . LEU A 1 86 ? -10.971 2.647 10.457 1.00 89.31 86 LEU A CA 1
ATOM 649 C C . LEU A 1 86 ? -11.763 1.437 10.967 1.00 89.31 86 LEU A C 1
ATOM 651 O O . LEU A 1 86 ? -12.100 1.383 12.151 1.00 89.31 86 LEU A O 1
ATOM 655 N N . ASN A 1 87 ? -12.024 0.450 10.107 1.00 86.88 87 ASN A N 1
ATOM 656 C CA . ASN A 1 87 ? -12.693 -0.787 10.513 1.00 86.88 87 ASN A CA 1
ATOM 657 C C . ASN A 1 87 ? -11.848 -1.583 11.518 1.00 86.88 87 ASN A C 1
ATOM 659 O O . ASN A 1 87 ? -12.367 -2.010 12.547 1.00 86.88 87 ASN A O 1
ATOM 663 N N . GLN A 1 88 ? -10.538 -1.706 11.284 1.00 88.00 88 GLN A N 1
ATOM 664 C CA . GLN A 1 88 ? -9.622 -2.350 12.232 1.00 88.00 88 GLN A CA 1
ATOM 665 C C . GLN A 1 88 ? -9.608 -1.639 13.593 1.00 88.00 88 GLN A C 1
ATOM 667 O O . GLN A 1 88 ? -9.614 -2.294 14.635 1.00 88.00 88 GLN A O 1
ATOM 672 N N . TYR A 1 89 ? -9.625 -0.304 13.599 1.00 89.94 89 TYR A N 1
ATOM 673 C CA . TYR A 1 89 ? -9.680 0.485 14.828 1.00 89.94 89 TYR A CA 1
ATOM 674 C C . TYR A 1 89 ? -11.006 0.297 15.576 1.00 89.94 89 TYR A C 1
ATOM 676 O O . TYR A 1 89 ? -11.010 0.104 16.793 1.00 89.94 89 TYR A O 1
ATOM 684 N N . LYS A 1 90 ? -12.132 0.289 14.854 1.00 91.50 90 LYS A N 1
ATOM 685 C CA . LYS A 1 90 ? -13.454 0.007 15.426 1.00 91.50 90 LYS A CA 1
ATOM 686 C C . LYS A 1 90 ? -13.494 -1.373 16.085 1.00 91.50 90 LYS A C 1
ATOM 688 O O . LYS A 1 90 ? -13.938 -1.483 17.227 1.00 91.50 90 LYS A O 1
ATOM 693 N N . ASP A 1 91 ? -12.993 -2.399 15.403 1.00 91.00 91 ASP A N 1
ATOM 694 C CA . ASP A 1 91 ? -12.924 -3.759 15.940 1.00 91.00 91 ASP A CA 1
ATOM 695 C C . ASP A 1 91 ? -12.029 -3.838 17.179 1.00 91.00 91 ASP A C 1
ATOM 697 O O . ASP A 1 91 ? -12.366 -4.519 18.149 1.00 91.00 91 ASP A O 1
ATOM 701 N N . LEU A 1 92 ? -10.897 -3.128 17.175 1.00 91.44 92 LEU A N 1
ATOM 702 C CA . LEU A 1 92 ? -9.999 -3.058 18.324 1.00 91.44 92 LEU A CA 1
ATOM 703 C C . LEU A 1 92 ? -10.683 -2.412 19.535 1.00 91.44 92 LEU A C 1
ATOM 705 O O . LEU A 1 92 ? -10.569 -2.937 20.643 1.00 91.44 92 LEU A O 1
ATOM 709 N N . ILE A 1 93 ? -11.424 -1.316 19.333 1.00 90.56 93 ILE A N 1
ATOM 710 C CA . ILE A 1 93 ? -12.212 -0.679 20.398 1.00 90.56 93 ILE A CA 1
ATOM 711 C C . ILE A 1 93 ? -13.246 -1.655 20.949 1.00 90.56 93 ILE A C 1
ATOM 713 O O . ILE A 1 93 ? -13.361 -1.794 22.165 1.00 90.56 93 ILE A O 1
ATOM 717 N N . GLU A 1 94 ? -14.002 -2.320 20.078 1.00 92.19 94 GLU A N 1
ATOM 718 C CA . GLU A 1 94 ? -15.071 -3.223 20.499 1.00 92.19 94 GLU A CA 1
ATOM 719 C C . GLU A 1 94 ? -14.516 -4.388 21.329 1.00 92.19 94 GLU A C 1
ATOM 721 O O . GLU A 1 94 ? -14.991 -4.653 22.435 1.00 92.19 94 GLU A O 1
ATOM 726 N N . ARG A 1 95 ? -13.421 -5.008 20.869 1.00 91.88 95 ARG A N 1
ATOM 727 C CA . ARG A 1 95 ? -12.708 -6.042 21.637 1.00 91.88 95 ARG A CA 1
ATOM 728 C C . ARG A 1 95 ? -12.176 -5.501 22.959 1.00 91.88 95 ARG A C 1
ATOM 730 O O . ARG A 1 95 ? -12.324 -6.160 23.983 1.00 91.88 95 ARG A O 1
ATOM 737 N N . SER A 1 96 ? -11.599 -4.299 22.962 1.00 88.81 96 SER A N 1
ATOM 738 C CA . SER A 1 96 ? -11.095 -3.666 24.183 1.00 88.81 96 SER A CA 1
ATOM 739 C C . SER A 1 96 ? -12.210 -3.410 25.198 1.00 88.81 96 SER A C 1
ATOM 741 O O . SER A 1 96 ? -11.981 -3.600 26.390 1.00 88.81 96 SER A O 1
ATOM 743 N N . ARG A 1 97 ? -13.409 -3.005 24.759 1.00 89.62 97 ARG A N 1
ATOM 744 C CA . ARG A 1 97 ? -14.576 -2.816 25.638 1.00 89.62 97 ARG A CA 1
ATOM 745 C C . ARG A 1 97 ? -15.036 -4.136 26.244 1.00 89.62 97 ARG A C 1
ATOM 747 O O . ARG A 1 97 ? -15.278 -4.198 27.446 1.00 89.62 97 ARG A O 1
ATOM 754 N N . GLN A 1 98 ? -15.123 -5.184 25.429 1.00 90.56 98 GLN A N 1
ATOM 755 C CA . GLN A 1 98 ? -15.516 -6.520 25.883 1.00 90.56 98 GLN A CA 1
ATOM 756 C C . GLN A 1 98 ? -14.504 -7.094 26.876 1.00 90.56 98 GLN A C 1
ATOM 758 O O . GLN A 1 98 ? -14.888 -7.564 27.945 1.00 90.56 98 GLN A O 1
ATOM 763 N N . GLN A 1 99 ? -13.211 -6.994 26.563 1.00 90.06 99 GLN A N 1
ATOM 764 C CA . GLN A 1 99 ? -12.141 -7.429 27.454 1.00 90.06 99 GLN A CA 1
ATOM 765 C C . GLN A 1 99 ? -12.161 -6.652 28.771 1.00 90.06 99 GLN A C 1
ATOM 767 O O . GLN A 1 99 ? -12.071 -7.261 29.831 1.00 90.06 99 GLN A O 1
ATOM 772 N N . PHE A 1 100 ? -12.340 -5.330 28.721 1.00 87.50 100 PHE A N 1
ATOM 773 C CA . PHE A 1 100 ? -12.458 -4.516 29.927 1.00 87.50 100 PHE A CA 1
ATOM 774 C C . PHE A 1 100 ? -13.649 -4.945 30.791 1.00 87.50 100 PHE A C 1
ATOM 776 O O . PHE A 1 100 ? -13.494 -5.122 31.994 1.00 87.50 100 PHE A O 1
ATOM 783 N N . ALA A 1 101 ? -14.820 -5.177 30.194 1.00 85.56 101 ALA A N 1
ATOM 784 C CA . ALA A 1 101 ? -15.995 -5.635 30.933 1.00 85.56 101 ALA A CA 1
ATOM 785 C C . ALA A 1 101 ? -15.769 -7.006 31.603 1.00 85.56 101 ALA A C 1
ATOM 787 O O . ALA A 1 101 ? -16.192 -7.216 32.741 1.00 85.56 101 ALA A O 1
ATOM 788 N N . LEU A 1 102 ? -15.078 -7.926 30.920 1.00 88.50 102 LEU A N 1
ATOM 789 C CA . LEU A 1 102 ? -14.704 -9.233 31.468 1.00 88.50 102 LEU A CA 1
ATOM 790 C C . LEU A 1 102 ? -13.680 -9.115 32.606 1.00 88.50 102 LEU A C 1
ATOM 792 O O . LEU A 1 102 ? -13.870 -9.735 33.650 1.00 88.50 102 LEU A O 1
ATOM 796 N N . GLU A 1 103 ? -12.633 -8.302 32.432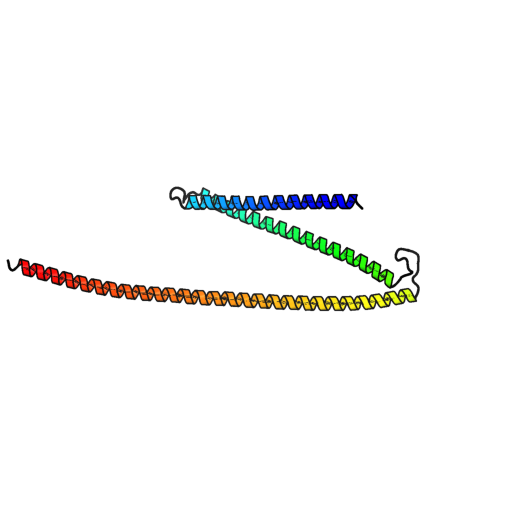 1.00 88.06 103 GLU A N 1
ATOM 797 C CA . GLU A 1 103 ? -11.627 -8.029 33.470 1.00 88.06 103 GLU A CA 1
ATOM 798 C C . GLU A 1 103 ? -12.287 -7.406 34.708 1.00 88.06 103 GLU A C 1
ATOM 800 O O . GLU A 1 103 ? -12.093 -7.891 35.822 1.00 88.06 103 GLU A O 1
ATOM 805 N N . MET A 1 104 ? -13.159 -6.413 34.517 1.00 83.81 104 MET A N 1
ATOM 806 C CA . MET A 1 104 ? -13.900 -5.776 35.607 1.00 83.81 104 MET A CA 1
ATOM 807 C C . MET A 1 104 ? -14.780 -6.761 36.374 1.00 83.81 104 MET A C 1
ATOM 809 O O . MET A 1 104 ? -14.753 -6.770 37.602 1.00 83.81 104 MET A O 1
ATOM 813 N N . ARG A 1 105 ? -15.514 -7.632 35.672 1.00 84.56 105 ARG A N 1
ATOM 814 C CA . ARG A 1 105 ? -16.339 -8.671 36.306 1.00 84.56 105 ARG A CA 1
ATOM 815 C C . ARG A 1 105 ? -15.500 -9.711 37.056 1.00 84.56 105 ARG A C 1
ATOM 817 O O . ARG A 1 105 ? -15.979 -10.283 38.027 1.00 84.56 105 ARG A O 1
ATOM 824 N N . SER A 1 106 ? -14.269 -9.970 36.614 1.00 85.06 106 SER A N 1
ATOM 825 C CA . SER A 1 106 ? -13.351 -10.890 37.296 1.00 85.06 106 SER A CA 1
ATOM 826 C C . SER A 1 106 ? -12.784 -10.310 38.591 1.00 85.06 106 SER A C 1
ATOM 828 O O . SER A 1 106 ? -12.546 -11.065 39.528 1.00 85.06 106 SER A O 1
ATOM 830 N N . ILE A 1 107 ? -12.527 -9.001 38.634 1.00 84.56 107 ILE A N 1
ATOM 831 C CA . ILE A 1 107 ? -11.973 -8.320 39.816 1.00 84.56 107 ILE A CA 1
ATOM 832 C C . ILE A 1 107 ? -13.086 -8.031 40.825 1.00 84.56 107 ILE A C 1
ATOM 834 O O . ILE A 1 107 ? -12.898 -8.214 42.023 1.00 84.56 107 ILE A O 1
ATOM 838 N N . LEU A 1 108 ? -14.254 -7.609 40.331 1.00 83.06 108 LEU A N 1
ATOM 839 C CA . LEU A 1 108 ? -15.407 -7.206 41.131 1.00 83.06 108 LEU A CA 1
ATOM 840 C C . LEU A 1 108 ? -16.646 -8.053 40.771 1.00 83.06 108 LEU A C 1
ATOM 842 O O . LEU A 1 108 ? -17.577 -7.557 40.136 1.00 83.06 108 LEU A O 1
ATOM 846 N N . PRO A 1 109 ? -16.696 -9.339 41.164 1.00 76.31 109 PRO A N 1
ATOM 847 C CA . PRO A 1 109 ? -17.756 -10.261 40.741 1.00 76.31 109 PRO A CA 1
ATOM 848 C C . PRO A 1 109 ? -19.148 -9.926 41.298 1.00 76.31 109 PRO A C 1
ATOM 850 O O . PRO A 1 109 ? -20.150 -10.304 40.691 1.00 76.31 109 PRO A O 1
ATOM 853 N N . ASN A 1 110 ? -19.215 -9.207 42.424 1.00 73.19 110 ASN A N 1
ATOM 854 C CA . ASN A 1 110 ? -20.456 -8.893 43.146 1.00 73.19 110 ASN A CA 1
ATOM 855 C C . ASN A 1 110 ? -20.880 -7.414 43.034 1.00 73.19 110 ASN A C 1
ATOM 857 O O . ASN A 1 110 ? -21.867 -6.991 43.653 1.00 73.19 110 ASN A O 1
ATOM 861 N N . VAL A 1 111 ? -20.139 -6.621 42.256 1.00 69.19 111 VAL A N 1
ATOM 862 C CA . VAL A 1 111 ? -20.417 -5.201 42.031 1.00 69.19 111 VAL A CA 1
ATOM 863 C C . VAL A 1 111 ? -21.099 -5.047 40.678 1.00 69.19 111 VAL A C 1
ATOM 865 O O . VAL A 1 111 ? -20.559 -5.437 39.643 1.00 69.19 111 VAL A O 1
ATOM 868 N N . ASP A 1 112 ? -22.293 -4.455 40.678 1.00 67.38 112 ASP A N 1
ATOM 869 C CA . ASP A 1 112 ? -22.883 -3.957 39.440 1.00 67.38 112 ASP A CA 1
ATOM 870 C C . ASP A 1 112 ? -22.162 -2.663 39.060 1.00 67.38 112 ASP A C 1
ATOM 872 O O . ASP A 1 112 ? -22.386 -1.612 39.655 1.00 67.38 112 ASP A O 1
ATOM 876 N N . VAL A 1 113 ? -21.279 -2.756 38.067 1.00 65.00 113 VAL A N 1
ATOM 877 C CA . VAL A 1 113 ? -20.474 -1.634 37.558 1.00 65.00 113 VAL A CA 1
ATOM 878 C C . VAL A 1 113 ? -21.357 -0.503 36.993 1.00 65.00 113 VAL A C 1
ATOM 880 O O . VAL A 1 113 ? -20.883 0.617 36.821 1.00 65.00 113 VAL A O 1
ATOM 883 N N . ASN A 1 114 ? -22.644 -0.765 36.724 1.00 66.12 114 ASN A N 1
ATOM 884 C CA . ASN A 1 114 ? -23.608 0.233 36.253 1.00 66.12 114 ASN A CA 1
ATOM 885 C C .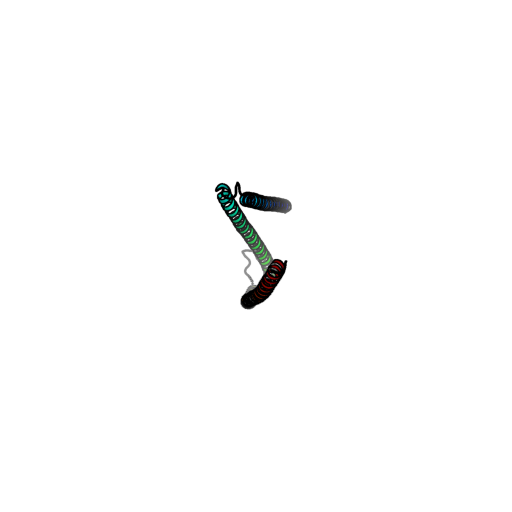 ASN A 1 114 ? -24.465 0.852 37.373 1.00 66.12 114 ASN A C 1
ATOM 887 O O . ASN A 1 114 ? -25.215 1.797 37.108 1.00 66.12 114 ASN A O 1
ATOM 891 N N . ALA A 1 115 ? -24.379 0.352 38.608 1.00 65.38 115 ALA A N 1
ATOM 892 C CA . ALA A 1 115 ? -25.122 0.903 39.735 1.00 65.38 115 ALA A CA 1
ATOM 893 C C . ALA A 1 115 ? -24.436 2.181 40.241 1.00 65.38 115 ALA A C 1
ATOM 895 O O . ALA A 1 115 ? -23.317 2.144 40.745 1.00 65.38 115 ALA A O 1
ATOM 896 N N . LYS A 1 116 ? -25.120 3.325 40.124 1.00 61.03 116 LYS A N 1
ATOM 897 C CA . LYS A 1 116 ? -24.574 4.646 40.490 1.00 61.03 116 LYS A CA 1
ATOM 898 C C . LYS A 1 116 ? -24.318 4.847 41.991 1.00 61.03 116 LYS A C 1
ATOM 900 O O . LYS A 1 116 ? -23.548 5.736 42.330 1.00 61.03 116 LYS A O 1
ATOM 905 N N . ASP A 1 117 ? -24.913 4.025 42.857 1.00 58.94 117 ASP A N 1
ATOM 906 C CA . ASP A 1 117 ? -25.002 4.300 44.302 1.00 58.94 117 ASP A CA 1
ATOM 907 C C . ASP A 1 117 ? -24.364 3.223 45.202 1.00 58.94 117 ASP A C 1
ATOM 909 O O . ASP A 1 117 ? -24.639 3.167 46.401 1.00 58.94 117 ASP A O 1
ATOM 913 N N . LYS A 1 118 ? -23.515 2.340 44.656 1.00 66.31 118 LYS A N 1
ATOM 914 C CA . LYS A 1 118 ? -22.814 1.320 45.456 1.00 66.31 118 LYS A CA 1
ATOM 915 C C . LYS A 1 118 ? -21.361 1.736 45.699 1.00 66.31 118 LYS A C 1
ATOM 917 O O . LYS A 1 118 ? -20.548 1.731 44.780 1.00 66.31 118 LYS A O 1
ATOM 922 N N . ASN A 1 119 ? -21.037 2.076 46.946 1.00 72.94 119 ASN A N 1
ATOM 923 C CA . ASN A 1 119 ? -19.652 2.296 47.362 1.00 72.94 119 ASN A CA 1
ATOM 924 C C . ASN A 1 119 ? -18.905 0.956 47.373 1.00 72.94 119 ASN A C 1
ATOM 926 O O . ASN A 1 119 ? -19.416 -0.025 47.915 1.00 72.94 119 ASN A O 1
ATOM 930 N N . LEU A 1 120 ? -17.713 0.928 46.773 1.00 77.81 120 LEU A N 1
ATOM 931 C CA . LEU A 1 120 ? -16.810 -0.223 46.832 1.00 77.81 120 LEU A CA 1
ATOM 932 C C . LEU A 1 120 ? -16.378 -0.467 48.279 1.00 77.81 120 LEU A C 1
ATOM 934 O O . LEU A 1 120 ? -16.166 0.487 49.034 1.00 77.81 120 LEU A O 1
ATOM 938 N N . THR A 1 121 ? -16.218 -1.731 48.658 1.00 84.19 121 THR A N 1
ATOM 939 C CA . THR A 1 121 ? -15.549 -2.060 49.921 1.00 84.19 121 THR A CA 1
ATOM 940 C C . THR A 1 121 ? -14.054 -1.734 49.834 1.00 84.19 121 THR A C 1
ATOM 942 O O . THR A 1 121 ? -13.492 -1.589 48.746 1.00 84.19 121 THR A O 1
ATOM 945 N N . GLU A 1 122 ? -13.384 -1.611 50.981 1.00 84.50 122 GLU A N 1
ATOM 946 C CA . GLU A 1 122 ? -11.937 -1.360 51.030 1.00 84.50 122 GLU A CA 1
ATOM 947 C C . GLU A 1 122 ? -11.142 -2.472 50.321 1.00 84.50 122 GLU A C 1
ATOM 949 O O . GLU A 1 122 ? -10.216 -2.187 49.563 1.00 84.50 122 GLU A O 1
ATOM 954 N N . ASP A 1 123 ? -11.568 -3.729 50.471 1.00 84.88 123 ASP A N 1
ATOM 955 C CA . ASP A 1 123 ? -10.966 -4.881 49.793 1.00 84.88 123 ASP A CA 1
ATOM 956 C C . ASP A 1 123 ? -11.165 -4.834 48.269 1.00 84.88 123 ASP A C 1
ATOM 958 O O . ASP A 1 123 ? -10.231 -5.092 47.508 1.00 84.88 123 ASP A O 1
ATOM 962 N N . GLU A 1 124 ? -12.361 -4.456 47.807 1.00 83.94 124 GLU A N 1
ATOM 963 C CA . GLU A 1 124 ? -12.676 -4.284 46.382 1.00 83.94 124 GLU A CA 1
ATOM 964 C C . GLU A 1 124 ? -11.867 -3.139 45.756 1.00 83.94 124 GLU A C 1
ATOM 966 O O . GLU A 1 124 ? -11.343 -3.268 44.644 1.00 83.94 124 GLU A O 1
ATOM 971 N N . LEU A 1 125 ? -11.715 -2.030 46.483 1.00 86.00 125 LEU A N 1
ATOM 972 C CA . LEU A 1 125 ? -10.895 -0.897 46.066 1.00 86.00 125 LEU A CA 1
ATOM 973 C C . LEU A 1 125 ? -9.411 -1.279 45.992 1.00 86.00 125 LEU A C 1
ATOM 975 O O . LEU A 1 125 ? -8.752 -0.995 44.990 1.00 86.00 125 LEU A O 1
ATOM 979 N N . ASN A 1 126 ? -8.890 -1.961 47.012 1.00 89.25 126 ASN A N 1
ATOM 980 C CA . ASN A 1 126 ? -7.503 -2.421 47.048 1.00 89.25 126 ASN A CA 1
ATOM 981 C C . ASN A 1 126 ? -7.207 -3.421 45.918 1.00 89.25 126 ASN A C 1
ATOM 983 O O . ASN A 1 126 ? -6.167 -3.316 45.261 1.00 89.25 126 ASN A O 1
ATOM 987 N N . ALA A 1 127 ? -8.137 -4.337 45.626 1.00 88.25 127 ALA A N 1
ATOM 988 C CA . ALA A 1 127 ? -8.028 -5.261 44.498 1.00 88.25 127 ALA A CA 1
ATOM 989 C C . ALA A 1 127 ? -7.989 -4.525 43.147 1.00 88.25 127 ALA A C 1
ATOM 991 O O . ALA A 1 127 ? -7.177 -4.860 42.278 1.00 88.25 127 ALA A O 1
ATOM 992 N N . LEU A 1 128 ? -8.813 -3.485 42.977 1.00 88.75 128 LEU A N 1
ATOM 993 C CA . LEU A 1 128 ? -8.829 -2.666 41.766 1.00 88.75 128 LEU A CA 1
ATOM 994 C C . LEU A 1 128 ? -7.524 -1.875 41.588 1.00 88.75 128 LEU A C 1
ATOM 996 O O . LEU A 1 128 ? -6.976 -1.841 40.486 1.00 88.75 128 LEU A O 1
ATOM 1000 N N . ILE A 1 129 ? -7.003 -1.279 42.665 1.00 89.75 129 ILE A N 1
ATOM 1001 C CA . ILE A 1 129 ? -5.729 -0.544 42.659 1.00 89.75 129 ILE A CA 1
ATOM 1002 C C . ILE A 1 129 ? -4.575 -1.483 42.291 1.00 89.75 129 ILE A C 1
ATOM 1004 O O . ILE A 1 129 ? -3.783 -1.170 41.398 1.00 89.75 129 ILE A O 1
ATOM 1008 N N . ALA A 1 130 ? -4.505 -2.661 42.917 1.00 91.88 130 ALA A N 1
ATOM 1009 C CA . ALA A 1 130 ? -3.484 -3.659 42.613 1.00 91.88 130 ALA A CA 1
ATOM 1010 C C . ALA A 1 130 ? -3.551 -4.114 41.145 1.00 91.88 130 ALA A C 1
ATOM 1012 O O . ALA A 1 130 ? -2.528 -4.144 40.454 1.00 91.88 130 ALA A O 1
ATOM 1013 N N . HIS A 1 131 ? -4.754 -4.400 40.633 1.00 90.75 131 HIS A N 1
ATOM 1014 C CA . HIS A 1 131 ? -4.938 -4.757 39.228 1.00 90.75 131 HIS A CA 1
ATOM 1015 C C . HIS A 1 131 ? -4.535 -3.617 38.282 1.00 90.75 131 HIS A C 1
ATOM 1017 O O . HIS A 1 131 ? -3.865 -3.865 37.280 1.00 90.75 131 HIS A O 1
ATOM 1023 N N . ALA A 1 132 ? -4.892 -2.368 38.592 1.00 92.44 132 ALA A N 1
ATOM 1024 C CA . ALA A 1 132 ? -4.515 -1.212 37.783 1.00 92.44 132 ALA A CA 1
ATOM 1025 C C . ALA A 1 132 ? -2.989 -1.064 37.681 1.00 92.44 132 ALA A C 1
ATOM 1027 O O . ALA A 1 132 ? -2.472 -0.867 36.581 1.00 92.44 132 ALA A O 1
ATOM 1028 N N . HIS A 1 133 ? -2.260 -1.236 38.788 1.00 94.12 133 HIS A N 1
ATOM 1029 C CA . HIS A 1 133 ? -0.795 -1.231 38.774 1.00 94.12 133 HIS A CA 1
ATOM 1030 C C . HIS A 1 133 ? -0.220 -2.345 37.893 1.00 94.12 133 HIS A C 1
ATOM 1032 O O . HIS A 1 133 ? 0.587 -2.066 37.004 1.00 94.12 133 HIS A O 1
ATOM 1038 N N . LEU A 1 134 ? -0.691 -3.586 38.061 1.00 93.38 134 LEU A N 1
ATOM 1039 C CA . LEU A 1 134 ? -0.257 -4.715 37.230 1.00 93.38 134 LEU A CA 1
ATOM 1040 C C . LEU A 1 134 ? -0.567 -4.492 35.745 1.00 93.38 134 LEU A C 1
ATOM 1042 O O . LEU A 1 134 ? 0.255 -4.808 34.881 1.00 93.38 134 LEU A O 1
ATOM 1046 N N . LYS A 1 135 ? -1.733 -3.916 35.432 1.00 92.69 135 LYS A N 1
ATOM 1047 C CA . LYS A 1 135 ? -2.135 -3.600 34.060 1.00 92.69 135 LYS A CA 1
ATOM 1048 C C . LYS A 1 135 ? -1.239 -2.528 33.449 1.00 92.69 135 LYS A C 1
ATOM 1050 O O . LYS A 1 135 ? -0.815 -2.684 32.306 1.00 92.69 135 LYS A O 1
ATOM 1055 N N . VAL A 1 136 ? -0.918 -1.469 34.192 1.00 95.44 136 VAL A N 1
ATOM 1056 C CA . VAL A 1 136 ? 0.006 -0.416 33.743 1.00 95.44 136 VAL A CA 1
ATOM 1057 C C . VAL A 1 136 ? 1.385 -0.999 33.449 1.00 95.44 136 VAL A C 1
ATOM 1059 O O . VAL A 1 136 ? 1.946 -0.723 32.389 1.00 95.44 136 VAL A O 1
ATOM 1062 N N . ASP A 1 137 ? 1.912 -1.844 34.330 1.00 95.94 137 ASP A N 1
ATOM 1063 C CA . ASP A 1 137 ? 3.213 -2.483 34.119 1.00 95.94 137 ASP A CA 1
ATOM 1064 C C . ASP A 1 137 ? 3.203 -3.428 32.914 1.00 95.94 137 ASP A C 1
ATOM 1066 O O . ASP A 1 137 ? 4.140 -3.431 32.111 1.00 95.94 137 ASP A O 1
ATOM 1070 N N . HIS A 1 138 ? 2.122 -4.191 32.738 1.00 93.75 138 HIS A N 1
ATOM 1071 C CA . HIS A 1 138 ? 1.933 -5.042 31.568 1.00 93.75 138 HIS A CA 1
ATOM 1072 C C . HIS A 1 138 ? 1.920 -4.230 30.265 1.00 93.75 138 HIS A C 1
ATOM 1074 O O . HIS A 1 138 ? 2.659 -4.551 29.333 1.00 93.75 138 HIS A O 1
ATOM 1080 N N . LEU A 1 139 ? 1.141 -3.144 30.216 1.00 94.00 139 LEU A N 1
ATOM 1081 C CA . LEU A 1 139 ? 1.056 -2.260 29.049 1.00 94.00 139 LEU A CA 1
ATOM 1082 C C . LEU A 1 139 ? 2.398 -1.583 28.744 1.00 94.00 139 LEU A C 1
ATOM 1084 O O . LEU A 1 139 ? 2.780 -1.475 27.580 1.00 94.00 139 LEU A O 1
ATOM 1088 N N . ARG A 1 140 ? 3.153 -1.175 29.771 1.00 95.44 140 ARG A N 1
ATOM 1089 C CA . ARG A 1 140 ? 4.500 -0.602 29.603 1.00 95.44 140 ARG A CA 1
ATOM 1090 C C . ARG A 1 140 ? 5.472 -1.590 28.960 1.00 95.44 140 ARG A C 1
ATOM 1092 O O . ARG A 1 140 ? 6.214 -1.202 28.060 1.00 95.44 140 ARG A O 1
ATOM 1099 N N . ARG A 1 141 ? 5.451 -2.861 29.376 1.00 96.12 141 ARG A N 1
ATOM 1100 C CA . ARG A 1 141 ? 6.275 -3.912 28.752 1.00 96.12 141 ARG A CA 1
ATOM 1101 C C . ARG A 1 141 ? 5.878 -4.143 27.296 1.00 96.12 141 ARG A C 1
ATOM 1103 O O . ARG A 1 141 ? 6.745 -4.112 26.431 1.00 96.12 141 ARG A O 1
ATOM 1110 N N . GLN A 1 142 ? 4.580 -4.270 27.012 1.00 95.19 142 GLN A N 1
ATOM 1111 C CA . GLN A 1 142 ? 4.086 -4.433 25.639 1.00 95.19 142 GLN A CA 1
ATOM 1112 C C . GLN A 1 142 ? 4.497 -3.274 24.721 1.00 95.19 142 GLN A C 1
ATOM 1114 O O . GLN A 1 142 ? 4.904 -3.508 23.583 1.00 95.19 142 GLN A O 1
ATOM 1119 N N . LEU A 1 143 ? 4.425 -2.033 25.213 1.00 94.94 143 LEU A N 1
ATOM 1120 C CA . LEU A 1 143 ? 4.854 -0.850 24.466 1.00 94.94 143 LEU A CA 1
ATOM 1121 C C . LEU A 1 143 ? 6.358 -0.898 24.155 1.00 94.94 143 LEU A C 1
ATOM 1123 O O . LEU A 1 143 ? 6.764 -0.650 23.020 1.00 94.94 143 LEU A O 1
ATOM 1127 N N . SER A 1 144 ? 7.176 -1.263 25.146 1.00 95.75 144 SER A N 1
ATOM 1128 C CA . SER A 1 144 ? 8.622 -1.427 24.974 1.00 95.75 144 SER A CA 1
ATOM 1129 C C . SER A 1 144 ? 8.948 -2.489 23.918 1.00 95.75 144 SER A C 1
ATOM 1131 O O . SER A 1 144 ? 9.739 -2.239 23.008 1.00 95.75 144 SER A O 1
ATOM 1133 N N . ASP A 1 145 ? 8.298 -3.652 23.983 1.00 95.31 145 ASP A N 1
ATOM 1134 C CA . ASP A 1 145 ? 8.503 -4.740 23.021 1.00 95.31 145 ASP A CA 1
ATOM 1135 C C . ASP A 1 145 ? 8.081 -4.333 21.602 1.00 95.31 145 ASP A C 1
ATOM 1137 O O . ASP A 1 145 ? 8.785 -4.617 20.625 1.00 95.31 145 ASP A O 1
ATOM 1141 N N . GLN A 1 146 ? 6.960 -3.614 21.470 1.00 93.94 146 GLN A N 1
ATOM 1142 C CA . GLN A 1 146 ? 6.528 -3.054 20.189 1.00 93.94 146 GLN A CA 1
ATOM 1143 C C . GLN A 1 146 ? 7.546 -2.059 19.628 1.00 93.94 146 GLN A C 1
ATOM 1145 O O . GLN A 1 146 ? 7.865 -2.126 18.439 1.00 93.94 146 GLN A O 1
ATOM 1150 N N . GLN A 1 147 ? 8.087 -1.171 20.462 1.00 94.94 147 GLN A N 1
ATOM 1151 C CA . GLN A 1 147 ? 9.073 -0.180 20.039 1.00 94.94 147 GLN A CA 1
ATOM 1152 C C . GLN A 1 147 ? 10.368 -0.844 19.552 1.00 94.94 147 GLN A C 1
ATOM 1154 O O . GLN A 1 147 ? 10.864 -0.505 18.474 1.00 94.94 147 GLN A O 1
ATOM 1159 N N . VAL A 1 148 ? 10.876 -1.839 20.285 1.00 95.62 148 VAL A N 1
ATOM 1160 C CA . VAL A 1 148 ? 12.062 -2.615 19.885 1.00 95.62 148 VAL A CA 1
ATOM 1161 C C . VAL A 1 148 ? 11.805 -3.375 18.581 1.00 95.62 148 VAL A C 1
ATOM 1163 O O . VAL A 1 148 ? 12.638 -3.358 17.672 1.00 95.62 148 VAL A O 1
ATOM 1166 N N . SER A 1 149 ? 10.634 -4.002 18.444 1.00 94.88 149 SER A N 1
ATOM 1167 C CA . SER A 1 149 ? 10.232 -4.710 17.222 1.00 94.88 149 SER A CA 1
ATOM 1168 C C . SER A 1 149 ? 10.166 -3.776 16.008 1.00 94.88 149 SER A C 1
ATOM 1170 O O . SER A 1 149 ? 10.710 -4.093 14.945 1.00 94.88 149 SER A O 1
ATOM 1172 N N . PHE A 1 150 ? 9.565 -2.592 16.165 1.00 93.25 150 PHE A N 1
ATOM 1173 C CA . PHE A 1 150 ? 9.492 -1.581 15.110 1.00 93.25 150 PHE A CA 1
ATOM 1174 C C . PHE A 1 150 ? 10.881 -1.069 14.714 1.00 93.25 150 PHE A C 1
ATOM 1176 O O . PHE A 1 150 ? 11.219 -1.011 13.527 1.00 93.25 150 PHE A O 1
ATOM 1183 N N . GLN A 1 151 ? 11.720 -0.752 15.702 1.00 93.88 151 GLN A N 1
ATOM 1184 C CA . GLN A 1 151 ? 13.087 -0.300 15.465 1.00 93.88 151 GLN A CA 1
ATOM 1185 C C . GLN A 1 151 ? 13.897 -1.363 14.712 1.00 93.88 151 GLN A C 1
ATOM 1187 O O . GLN A 1 151 ? 14.559 -1.049 13.722 1.00 93.88 151 GLN A O 1
ATOM 1192 N N . ARG A 1 152 ? 13.776 -2.636 15.107 1.00 93.94 152 ARG A N 1
ATOM 1193 C CA . ARG A 1 152 ? 14.424 -3.761 14.424 1.00 93.94 152 ARG A CA 1
ATOM 1194 C C . ARG A 1 152 ? 13.983 -3.879 12.964 1.00 93.94 152 ARG A C 1
ATOM 1196 O O . ARG A 1 152 ? 14.841 -4.009 12.094 1.00 93.94 152 ARG A O 1
ATOM 1203 N N . LYS A 1 153 ? 12.678 -3.792 12.678 1.00 94.19 153 LYS A N 1
ATOM 1204 C CA . LYS A 1 153 ? 12.156 -3.807 11.296 1.00 94.19 153 LYS A CA 1
ATOM 1205 C C . LYS A 1 153 ? 12.685 -2.634 10.471 1.00 94.19 153 LYS A C 1
ATOM 1207 O O . LYS A 1 153 ? 13.066 -2.819 9.323 1.00 94.19 153 LYS A O 1
ATOM 1212 N N . THR A 1 154 ? 12.772 -1.448 11.067 1.00 91.06 154 THR A N 1
ATOM 1213 C CA . THR A 1 154 ? 13.289 -0.247 10.395 1.00 91.06 154 THR A CA 1
ATOM 1214 C C . THR A 1 154 ? 14.764 -0.404 10.026 1.00 91.06 154 THR A C 1
ATOM 1216 O O . THR A 1 154 ? 15.162 -0.111 8.899 1.00 91.06 154 THR A O 1
ATOM 1219 N N . ILE A 1 155 ? 15.578 -0.911 10.955 1.00 94.56 155 ILE A N 1
ATOM 1220 C CA . ILE A 1 155 ? 16.997 -1.201 10.715 1.00 94.56 155 ILE A CA 1
ATOM 1221 C C . ILE A 1 155 ? 17.149 -2.267 9.624 1.00 94.56 155 ILE A C 1
ATOM 1223 O O . ILE A 1 155 ? 17.995 -2.124 8.740 1.00 94.56 155 ILE A O 1
ATOM 1227 N N . GLN A 1 156 ? 16.314 -3.308 9.656 1.00 92.62 156 GLN A N 1
ATOM 1228 C CA . GLN A 1 156 ? 16.321 -4.364 8.648 1.00 92.62 156 GLN A CA 1
ATOM 1229 C C . GLN A 1 156 ? 15.973 -3.823 7.256 1.00 92.62 156 GLN A C 1
ATOM 1231 O O . GLN A 1 156 ? 16.713 -4.081 6.313 1.00 92.62 156 GLN A O 1
ATOM 1236 N N . ASN A 1 157 ? 14.909 -3.027 7.132 1.00 93.50 157 ASN A N 1
ATOM 1237 C CA . ASN A 1 157 ? 14.523 -2.420 5.857 1.00 93.50 157 ASN A CA 1
ATOM 1238 C C . ASN A 1 157 ? 15.618 -1.505 5.315 1.00 93.50 157 ASN A C 1
ATOM 1240 O O . ASN A 1 157 ? 15.942 -1.579 4.136 1.00 93.50 157 ASN A O 1
ATOM 1244 N N . ARG A 1 158 ? 16.244 -0.686 6.173 1.00 92.56 158 ARG A N 1
ATOM 1245 C CA . ARG A 1 158 ? 17.387 0.136 5.754 1.00 92.56 158 ARG A CA 1
ATOM 1246 C C . ARG A 1 158 ? 18.511 -0.731 5.195 1.00 92.56 158 ARG A C 1
ATOM 1248 O O . ARG A 1 158 ? 19.013 -0.422 4.124 1.00 92.56 158 ARG A O 1
ATOM 1255 N N . ARG A 1 159 ? 18.875 -1.825 5.877 1.00 94.25 159 ARG A N 1
ATOM 1256 C CA . ARG A 1 159 ? 19.897 -2.764 5.382 1.00 94.25 159 ARG A CA 1
ATOM 1257 C C . ARG A 1 159 ? 19.544 -3.343 4.012 1.00 94.25 159 ARG A C 1
ATOM 1259 O O . ARG A 1 159 ? 20.429 -3.392 3.171 1.00 94.25 159 ARG A O 1
ATOM 1266 N N . ILE A 1 160 ? 18.292 -3.747 3.796 1.00 93.88 160 ILE A N 1
ATOM 1267 C CA . ILE A 1 160 ? 17.832 -4.289 2.506 1.00 93.88 160 ILE A CA 1
ATOM 1268 C C . ILE A 1 160 ? 18.002 -3.246 1.400 1.00 93.88 160 ILE A C 1
ATOM 1270 O O . ILE A 1 160 ? 18.683 -3.520 0.422 1.00 93.88 160 ILE A O 1
ATOM 1274 N N . VAL A 1 161 ? 17.500 -2.024 1.609 1.00 92.81 161 VAL A N 1
ATOM 1275 C CA . VAL A 1 161 ? 17.618 -0.933 0.625 1.00 92.81 161 VAL A CA 1
ATOM 1276 C C . VAL A 1 161 ? 19.081 -0.631 0.289 1.00 92.81 161 VAL A C 1
ATOM 1278 O O . VAL A 1 161 ? 19.417 -0.402 -0.869 1.00 92.81 161 VAL A O 1
ATOM 1281 N N . TYR A 1 162 ? 19.973 -0.642 1.286 1.00 92.44 162 TYR A N 1
ATOM 1282 C CA . TYR A 1 162 ? 21.403 -0.458 1.034 1.00 92.44 162 TYR A CA 1
ATOM 1283 C C . TYR A 1 162 ? 21.984 -1.564 0.148 1.00 92.44 162 TYR A C 1
ATOM 1285 O O . TYR A 1 162 ? 22.733 -1.246 -0.773 1.00 92.44 162 TYR A O 1
ATOM 1293 N N . ILE A 1 163 ? 21.631 -2.826 0.403 1.00 93.88 163 ILE A N 1
ATOM 1294 C CA . ILE A 1 163 ? 22.107 -3.973 -0.381 1.00 93.88 163 ILE A CA 1
ATOM 1295 C C . ILE A 1 163 ? 21.576 -3.892 -1.815 1.00 93.88 163 ILE A C 1
ATOM 1297 O O . ILE A 1 163 ? 22.376 -3.898 -2.742 1.00 93.88 163 ILE A O 1
ATOM 1301 N N . GLU A 1 164 ? 20.272 -3.681 -1.999 1.00 91.75 164 GLU A N 1
ATOM 1302 C CA . GLU A 1 164 ? 19.658 -3.546 -3.330 1.00 91.75 164 GLU A CA 1
ATOM 1303 C C . GLU A 1 164 ? 20.289 -2.393 -4.127 1.00 91.75 164 GLU A C 1
ATOM 1305 O O . GLU A 1 164 ? 20.573 -2.514 -5.317 1.00 91.75 164 GLU A O 1
ATOM 1310 N N . SER A 1 165 ? 20.571 -1.264 -3.465 1.00 91.12 165 SER A N 1
ATOM 1311 C CA . SER A 1 165 ? 21.226 -0.123 -4.114 1.00 91.12 165 SER A CA 1
ATOM 1312 C C . SER A 1 165 ? 22.674 -0.408 -4.521 1.00 91.12 165 SER A C 1
ATOM 1314 O O . SER A 1 165 ? 23.169 0.171 -5.490 1.00 91.12 165 SER A O 1
ATOM 1316 N N . PHE A 1 166 ? 23.366 -1.263 -3.766 1.00 94.06 166 PHE A N 1
ATOM 1317 C CA . PHE A 1 166 ? 24.734 -1.668 -4.053 1.00 94.06 166 PHE A CA 1
ATOM 1318 C C . PHE A 1 166 ? 24.761 -2.630 -5.243 1.00 94.06 166 PHE A C 1
ATOM 1320 O O . PHE A 1 166 ? 25.473 -2.365 -6.210 1.00 94.06 166 PHE A O 1
ATOM 1327 N N . GLU A 1 167 ? 23.913 -3.659 -5.215 1.00 92.88 167 GLU A N 1
ATOM 1328 C CA . GLU A 1 167 ? 23.761 -4.640 -6.294 1.00 92.88 167 GLU A CA 1
ATOM 1329 C C . GLU A 1 167 ? 23.395 -3.957 -7.619 1.00 92.88 167 GLU A C 1
ATOM 1331 O O . GLU A 1 167 ? 24.066 -4.165 -8.627 1.00 92.88 167 GLU A O 1
ATOM 1336 N N . ALA A 1 168 ? 22.428 -3.032 -7.612 1.00 93.69 168 ALA A N 1
ATOM 1337 C CA . ALA A 1 168 ? 22.035 -2.299 -8.817 1.00 93.69 168 ALA A CA 1
ATOM 1338 C C . ALA A 1 168 ? 23.184 -1.474 -9.433 1.00 93.69 168 ALA A C 1
ATOM 1340 O O . ALA A 1 168 ? 23.281 -1.344 -10.654 1.00 93.69 168 ALA A O 1
ATOM 1341 N N . ARG A 1 169 ? 24.068 -0.896 -8.606 1.00 94.31 169 ARG A N 1
ATOM 1342 C CA . ARG A 1 169 ? 25.251 -0.168 -9.101 1.00 94.31 169 ARG A CA 1
ATOM 1343 C C . ARG A 1 169 ? 26.285 -1.120 -9.677 1.00 94.31 169 ARG A C 1
ATOM 1345 O O . ARG A 1 169 ? 26.874 -0.823 -10.712 1.00 94.31 169 ARG A O 1
ATOM 1352 N N . GLU A 1 170 ? 26.512 -2.246 -9.016 1.00 94.00 170 GLU A N 1
ATOM 1353 C CA . GLU A 1 170 ? 27.459 -3.256 -9.474 1.00 94.00 170 GLU A CA 1
ATOM 1354 C C . GLU A 1 170 ? 27.029 -3.848 -10.823 1.00 94.00 170 GLU A C 1
ATOM 1356 O O . GLU A 1 170 ? 27.828 -3.883 -11.760 1.00 94.00 170 GLU A O 1
ATOM 1361 N N . GLU A 1 171 ? 25.745 -4.174 -10.982 1.00 93.50 171 GLU A N 1
ATOM 1362 C CA . GLU A 1 171 ? 25.174 -4.611 -12.259 1.00 93.50 171 GLU A CA 1
ATOM 1363 C C . GLU A 1 171 ? 25.369 -3.572 -13.369 1.00 93.50 171 GLU A C 1
ATOM 1365 O O . GLU A 1 171 ? 25.762 -3.922 -14.484 1.00 93.50 171 GLU A O 1
ATOM 1370 N N . GLN A 1 172 ? 25.161 -2.284 -13.075 1.00 94.38 172 GLN A N 1
ATOM 1371 C CA . GLN A 1 172 ? 25.410 -1.207 -14.038 1.00 94.38 172 GLN A CA 1
ATOM 1372 C C . GLN A 1 172 ? 26.885 -1.121 -14.446 1.00 94.38 172 GLN A C 1
ATOM 1374 O O . GLN A 1 172 ? 27.186 -0.935 -15.628 1.00 94.38 172 GLN A O 1
ATOM 1379 N N . HIS A 1 173 ? 27.810 -1.262 -13.493 1.00 95.25 173 HIS A N 1
ATOM 1380 C CA . HIS A 1 173 ? 29.243 -1.260 -13.782 1.00 95.25 173 HIS A CA 1
ATOM 1381 C C . HIS A 1 173 ? 29.646 -2.445 -14.664 1.00 95.25 173 HIS A C 1
ATOM 1383 O O . HIS A 1 173 ? 30.358 -2.252 -15.651 1.00 95.25 173 HIS A O 1
ATOM 1389 N N . ILE A 1 174 ? 29.145 -3.644 -14.362 1.00 95.75 174 ILE A N 1
ATOM 1390 C CA . ILE A 1 174 ? 29.398 -4.851 -15.157 1.00 95.75 174 ILE A CA 1
ATOM 1391 C C . ILE A 1 174 ? 28.810 -4.700 -16.564 1.00 95.75 174 ILE A C 1
ATOM 1393 O O . ILE A 1 174 ? 29.508 -4.937 -17.551 1.00 95.75 174 ILE A O 1
ATOM 1397 N N . ALA A 1 175 ? 27.555 -4.254 -16.680 1.00 95.12 175 ALA A N 1
ATOM 1398 C CA . ALA A 1 175 ? 26.896 -4.045 -17.968 1.00 95.12 175 ALA A CA 1
ATOM 1399 C C . ALA A 1 175 ? 27.667 -3.050 -18.846 1.00 95.12 175 ALA A C 1
ATOM 1401 O O . ALA A 1 175 ? 27.851 -3.285 -20.043 1.00 95.12 175 ALA A O 1
ATOM 1402 N N . ARG A 1 176 ? 28.173 -1.969 -18.241 1.00 96.06 176 ARG A N 1
ATOM 1403 C CA . ARG A 1 176 ? 29.001 -0.980 -18.930 1.00 96.06 176 ARG A CA 1
ATOM 1404 C C . ARG A 1 176 ? 30.328 -1.570 -19.404 1.00 96.06 176 ARG A C 1
ATOM 1406 O O . ARG A 1 176 ? 30.664 -1.395 -20.569 1.00 96.06 176 ARG A O 1
ATOM 1413 N N . ALA A 1 177 ? 31.044 -2.295 -18.547 1.00 96.19 177 ALA A N 1
ATOM 1414 C CA . ALA A 1 177 ? 32.311 -2.924 -18.920 1.00 96.19 177 ALA A CA 1
ATOM 1415 C C . ALA A 1 177 ? 32.136 -3.931 -20.072 1.00 96.19 177 ALA A C 1
ATOM 1417 O O . ALA A 1 177 ? 32.941 -3.963 -20.999 1.00 96.19 177 ALA A O 1
ATOM 1418 N N . ILE A 1 178 ? 31.050 -4.715 -20.061 1.00 96.25 178 ILE A N 1
ATOM 1419 C CA . ILE A 1 178 ? 30.719 -5.644 -21.152 1.00 96.25 178 ILE A CA 1
ATOM 1420 C C . ILE A 1 178 ? 30.425 -4.887 -22.453 1.00 96.25 178 ILE A C 1
ATOM 1422 O O . ILE A 1 178 ? 30.869 -5.313 -23.518 1.00 96.25 178 ILE A O 1
ATOM 1426 N N . ALA A 1 179 ? 29.677 -3.782 -22.390 1.00 95.25 179 ALA A N 1
ATOM 1427 C CA . ALA A 1 179 ? 29.378 -2.969 -23.567 1.00 95.25 179 ALA A CA 1
ATOM 1428 C C . ALA A 1 179 ? 30.649 -2.347 -24.169 1.00 95.25 179 ALA A C 1
ATOM 1430 O O . ALA A 1 179 ? 30.856 -2.438 -25.377 1.00 95.25 179 ALA A O 1
ATOM 1431 N N . GLU A 1 180 ? 31.523 -1.792 -23.325 1.00 95.62 180 GLU A N 1
ATOM 1432 C CA . GLU A 1 180 ? 32.815 -1.230 -23.737 1.00 95.62 180 GLU A CA 1
ATOM 1433 C C . GLU A 1 180 ? 33.717 -2.303 -24.371 1.00 95.62 180 GLU A C 1
ATOM 1435 O O . GLU A 1 180 ? 34.323 -2.065 -25.417 1.00 95.62 180 GLU A O 1
ATOM 1440 N N . GLN A 1 181 ? 33.750 -3.511 -23.796 1.00 95.00 181 GLN A N 1
ATOM 1441 C CA . GLN A 1 181 ? 34.498 -4.637 -24.356 1.00 95.00 181 GLN A CA 1
ATOM 1442 C C . GLN A 1 181 ? 33.968 -5.049 -25.737 1.00 95.00 181 GLN A C 1
ATOM 1444 O O . GLN A 1 181 ? 34.757 -5.233 -26.662 1.00 95.00 181 GLN A O 1
ATOM 1449 N N . ARG A 1 182 ? 32.642 -5.150 -25.906 1.00 95.75 182 ARG A N 1
ATOM 1450 C CA . ARG A 1 182 ? 32.027 -5.480 -27.204 1.00 95.75 182 ARG A CA 1
ATOM 1451 C C . ARG A 1 182 ? 32.372 -4.451 -28.274 1.00 95.75 182 ARG A C 1
ATOM 1453 O O . ARG A 1 182 ? 32.734 -4.829 -29.383 1.00 95.75 182 ARG A O 1
ATOM 1460 N N . GLU A 1 183 ? 32.306 -3.165 -27.936 1.00 95.94 183 GLU A N 1
ATOM 1461 C CA . GLU A 1 183 ? 32.653 -2.096 -28.872 1.00 95.94 183 GLU A CA 1
ATOM 1462 C C . GLU A 1 183 ? 34.138 -2.155 -29.270 1.00 95.94 183 GLU A C 1
ATOM 1464 O O . GLU A 1 183 ? 34.485 -1.979 -30.441 1.00 95.94 183 GLU A O 1
ATOM 1469 N N . ALA A 1 184 ? 35.031 -2.442 -28.319 1.00 95.50 184 ALA A N 1
ATOM 1470 C CA . ALA A 1 184 ? 36.450 -2.632 -28.604 1.00 95.50 184 ALA A CA 1
ATOM 1471 C C . ALA A 1 184 ? 36.693 -3.832 -29.536 1.00 95.50 184 ALA A C 1
ATOM 1473 O O . ALA A 1 184 ? 37.439 -3.710 -30.512 1.00 95.50 184 ALA A O 1
ATOM 1474 N N . ASP A 1 185 ? 36.032 -4.962 -29.281 1.00 95.56 185 ASP A N 1
ATOM 1475 C CA . ASP A 1 185 ? 36.144 -6.172 -30.099 1.00 95.56 185 ASP A CA 1
ATOM 1476 C C . ASP A 1 185 ? 35.621 -5.939 -31.530 1.00 95.56 185 ASP A C 1
ATOM 1478 O O . ASP A 1 185 ? 36.278 -6.328 -32.501 1.00 95.56 185 ASP A O 1
ATOM 1482 N N . GLU A 1 186 ? 34.495 -5.234 -31.686 1.00 95.62 186 GLU A N 1
ATOM 1483 C CA 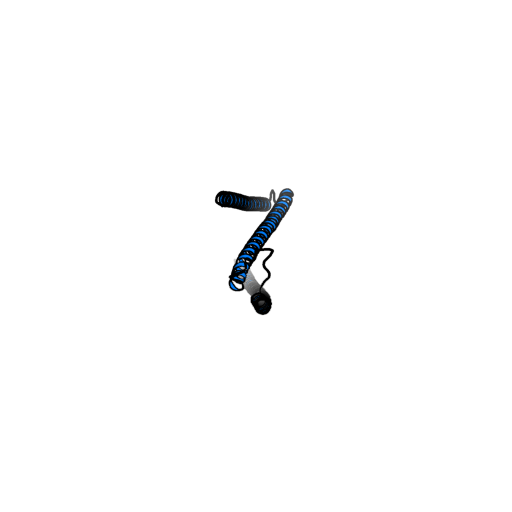. GLU A 1 186 ? 33.949 -4.837 -32.991 1.00 95.62 186 GLU A CA 1
ATOM 1484 C C . GLU A 1 186 ? 34.906 -3.919 -33.761 1.00 95.62 186 GLU A C 1
ATOM 1486 O O . GLU A 1 186 ? 35.145 -4.132 -34.953 1.00 95.62 186 GLU A O 1
ATOM 1491 N N . ARG A 1 187 ? 35.517 -2.934 -33.088 1.00 95.81 187 ARG A N 1
ATOM 1492 C CA . ARG A 1 187 ? 36.523 -2.046 -33.697 1.00 95.81 187 ARG A CA 1
ATOM 1493 C C . ARG A 1 187 ? 37.743 -2.826 -34.182 1.00 95.81 187 ARG A C 1
ATOM 1495 O O . ARG A 1 187 ? 38.216 -2.594 -35.295 1.00 95.81 187 ARG A O 1
ATOM 1502 N N . ILE A 1 188 ? 38.237 -3.771 -33.381 1.00 96.12 188 ILE A N 1
ATOM 1503 C CA . ILE A 1 188 ? 39.366 -4.631 -33.761 1.00 96.12 188 ILE A CA 1
ATOM 1504 C C . ILE A 1 188 ? 38.992 -5.506 -34.962 1.00 96.12 188 ILE A C 1
ATOM 1506 O O . ILE A 1 188 ? 39.785 -5.636 -35.898 1.00 96.12 188 ILE A O 1
ATOM 1510 N N . ALA A 1 189 ? 37.794 -6.096 -34.967 1.00 95.19 189 ALA A N 1
ATOM 1511 C CA . ALA A 1 189 ? 37.312 -6.915 -36.075 1.00 95.19 189 ALA A CA 1
ATOM 1512 C C . ALA A 1 189 ? 37.169 -6.102 -37.373 1.00 95.19 189 ALA A C 1
ATOM 1514 O O . ALA A 1 189 ? 37.626 -6.547 -38.429 1.00 95.19 189 ALA A O 1
ATOM 1515 N N . ALA A 1 190 ? 36.606 -4.893 -37.292 1.00 95.06 190 ALA A N 1
ATOM 1516 C CA . ALA A 1 190 ? 36.460 -3.991 -38.430 1.00 95.06 190 ALA A CA 1
ATOM 1517 C C . ALA A 1 190 ? 37.819 -3.586 -39.019 1.00 95.06 190 ALA A C 1
ATOM 1519 O O . ALA A 1 190 ? 37.996 -3.618 -40.239 1.00 95.06 190 ALA A O 1
ATOM 1520 N N . GLU A 1 191 ? 38.803 -3.265 -38.174 1.00 95.31 191 GLU A N 1
ATOM 1521 C CA . GLU A 1 191 ? 40.138 -2.895 -38.649 1.00 95.31 191 GLU A CA 1
ATOM 1522 C C . GLU A 1 191 ? 40.862 -4.087 -39.294 1.00 95.31 191 GLU A C 1
ATOM 1524 O O . GLU A 1 191 ? 41.457 -3.944 -40.363 1.00 95.31 191 GLU A O 1
ATOM 1529 N N . ARG A 1 192 ? 40.740 -5.294 -38.721 1.00 95.25 192 ARG A N 1
ATOM 1530 C CA . ARG A 1 192 ? 41.267 -6.524 -39.341 1.00 95.25 192 ARG A CA 1
ATOM 1531 C C . ARG A 1 192 ? 40.653 -6.776 -40.716 1.00 95.25 192 ARG A C 1
ATOM 1533 O O . ARG A 1 192 ? 41.387 -7.036 -41.667 1.00 95.25 192 ARG A O 1
ATOM 1540 N N . LEU A 1 193 ? 39.330 -6.651 -40.839 1.00 95.62 193 LEU A N 1
ATOM 1541 C CA . LEU A 1 193 ? 38.636 -6.813 -42.117 1.00 95.62 193 LEU A CA 1
ATOM 1542 C C . LEU A 1 193 ? 39.103 -5.771 -43.142 1.00 95.62 193 LEU A C 1
ATOM 1544 O O . LEU A 1 193 ? 39.336 -6.099 -44.303 1.00 95.62 193 LEU A O 1
ATOM 1548 N N . ARG A 1 194 ? 39.293 -4.519 -42.712 1.00 95.25 194 ARG A N 1
ATOM 1549 C CA . ARG A 1 194 ? 39.780 -3.432 -43.568 1.00 95.25 194 ARG A CA 1
ATOM 1550 C C . ARG A 1 194 ? 41.187 -3.696 -44.101 1.00 95.25 194 ARG A C 1
ATOM 1552 O O . ARG A 1 194 ? 41.451 -3.423 -45.273 1.00 95.25 194 ARG A O 1
ATOM 1559 N N . ILE A 1 195 ? 42.085 -4.200 -43.256 1.00 95.19 195 ILE A N 1
ATOM 1560 C CA . ILE A 1 195 ? 43.443 -4.584 -43.660 1.00 95.19 195 ILE A CA 1
ATOM 1561 C C . ILE A 1 195 ? 43.385 -5.711 -44.698 1.00 95.19 195 ILE A C 1
ATOM 1563 O O . ILE A 1 195 ? 44.050 -5.618 -45.731 1.00 95.19 195 ILE A O 1
ATOM 1567 N N . GLU A 1 196 ? 42.554 -6.731 -44.474 1.00 94.00 196 GLU A N 1
ATOM 1568 C CA . GLU A 1 196 ? 42.441 -7.865 -45.396 1.00 94.00 196 GLU A CA 1
ATOM 1569 C C . GLU A 1 196 ? 41.833 -7.458 -46.748 1.00 94.00 196 GLU A C 1
ATOM 1571 O O . GLU A 1 196 ? 42.347 -7.836 -47.799 1.00 94.00 196 GLU A O 1
ATOM 1576 N N . LEU A 1 197 ? 40.807 -6.598 -46.748 1.00 93.94 197 LEU A N 1
ATOM 1577 C CA . LEU A 1 197 ? 40.230 -6.042 -47.978 1.00 93.94 197 LEU A CA 1
ATOM 1578 C C . LEU A 1 197 ? 41.267 -5.268 -48.800 1.00 93.94 197 LEU A C 1
ATOM 1580 O O . LEU A 1 197 ? 41.361 -5.472 -50.010 1.00 93.94 197 LEU A O 1
ATOM 1584 N N . LYS A 1 198 ? 42.086 -4.425 -48.153 1.00 94.31 198 LYS A N 1
ATOM 1585 C CA . LYS A 1 198 ? 43.184 -3.715 -48.833 1.00 94.31 198 LYS A CA 1
ATOM 1586 C C . LYS A 1 198 ? 44.182 -4.686 -49.458 1.00 94.31 198 LYS A C 1
ATOM 1588 O O . LYS A 1 198 ? 44.643 -4.451 -50.573 1.00 94.31 198 LYS A O 1
ATOM 1593 N N . ARG A 1 199 ? 44.511 -5.774 -48.757 1.00 94.00 199 ARG A N 1
ATOM 1594 C CA . ARG A 1 199 ? 45.428 -6.803 -49.255 1.00 94.00 199 ARG A CA 1
ATOM 1595 C C . ARG A 1 199 ? 44.867 -7.507 -50.494 1.00 94.00 199 ARG A C 1
ATOM 1597 O O . ARG A 1 199 ? 45.595 -7.665 -51.471 1.00 94.00 199 ARG A O 1
ATOM 1604 N N . ILE A 1 200 ? 43.588 -7.889 -50.473 1.00 93.81 200 ILE A N 1
ATOM 1605 C CA . ILE A 1 200 ? 42.910 -8.515 -51.620 1.00 93.81 200 ILE A CA 1
ATOM 1606 C C . ILE A 1 200 ? 42.867 -7.554 -52.811 1.00 93.81 200 ILE A C 1
ATOM 1608 O O . ILE A 1 200 ? 43.169 -7.958 -53.932 1.00 93.81 200 ILE A O 1
ATOM 1612 N N . GLN A 1 201 ? 42.546 -6.280 -52.576 1.00 92.25 201 GLN A N 1
ATOM 1613 C CA . GLN A 1 201 ? 42.479 -5.272 -53.632 1.00 92.25 201 GLN A CA 1
ATOM 1614 C C . GLN A 1 201 ? 43.839 -5.077 -54.317 1.00 92.25 201 GLN A C 1
ATOM 1616 O O . GLN A 1 201 ? 43.924 -5.172 -55.535 1.00 92.25 201 GLN A O 1
ATOM 1621 N N . GLN A 1 202 ? 44.923 -4.942 -53.545 1.00 92.31 202 GLN A N 1
ATOM 1622 C CA . GLN A 1 202 ? 46.278 -4.858 -54.104 1.00 92.31 202 GLN A CA 1
ATOM 1623 C C . GLN A 1 202 ? 46.658 -6.100 -54.923 1.00 92.31 202 GLN A C 1
ATOM 1625 O O . GLN A 1 202 ? 47.298 -5.987 -55.966 1.00 92.31 202 GLN A O 1
ATOM 1630 N N . GLN A 1 203 ? 46.270 -7.298 -54.473 1.00 90.31 203 GLN A N 1
ATOM 1631 C CA . GLN A 1 203 ? 46.507 -8.527 -55.237 1.00 90.31 203 GLN A CA 1
ATOM 1632 C C . GLN A 1 203 ? 45.726 -8.549 -56.556 1.00 90.31 203 GLN A C 1
ATOM 1634 O O . GLN A 1 203 ? 46.270 -8.993 -57.569 1.00 90.31 203 GLN A O 1
ATOM 1639 N N . GLN A 1 204 ? 44.480 -8.068 -56.555 1.00 89.00 204 GLN A N 1
ATOM 1640 C CA . GLN A 1 204 ? 43.676 -7.937 -57.769 1.00 89.00 204 GLN A CA 1
ATOM 1641 C C . GLN A 1 204 ? 44.274 -6.915 -58.736 1.00 89.00 204 GLN A C 1
ATOM 1643 O O . GLN A 1 204 ? 44.406 -7.234 -59.914 1.00 89.00 204 GLN A O 1
ATOM 1648 N N . ASP A 1 205 ? 44.704 -5.749 -58.254 1.00 88.31 205 ASP A N 1
ATOM 1649 C CA . ASP A 1 205 ? 45.316 -4.707 -59.086 1.00 88.31 205 ASP A CA 1
ATOM 1650 C C . ASP A 1 205 ? 46.578 -5.235 -59.788 1.00 88.31 205 ASP A C 1
ATOM 1652 O O . ASP A 1 205 ? 46.696 -5.152 -61.011 1.00 88.31 205 ASP A O 1
ATOM 1656 N N . VAL A 1 206 ? 47.467 -5.909 -59.047 1.00 90.25 206 VAL A N 1
ATOM 1657 C CA . VAL A 1 206 ? 48.665 -6.554 -59.616 1.00 90.25 206 VAL A CA 1
ATOM 1658 C C . VAL A 1 206 ? 48.298 -7.646 -60.630 1.00 90.25 206 VAL A C 1
ATOM 1660 O O . VAL A 1 206 ? 48.986 -7.823 -61.640 1.00 90.25 206 VAL A O 1
ATOM 1663 N N . ALA A 1 207 ? 47.232 -8.413 -60.388 1.00 86.75 207 ALA A N 1
ATOM 1664 C CA . ALA A 1 207 ? 46.770 -9.434 -61.327 1.00 86.75 207 ALA A CA 1
ATOM 1665 C C . ALA A 1 207 ? 46.205 -8.817 -62.620 1.00 86.75 207 ALA A C 1
ATOM 1667 O O . ALA A 1 207 ? 46.490 -9.323 -63.709 1.00 86.75 207 ALA A O 1
ATOM 1668 N N . ILE A 1 208 ? 45.461 -7.712 -62.513 1.00 87.06 208 ILE A N 1
ATOM 1669 C CA . ILE A 1 208 ? 44.940 -6.947 -63.652 1.00 87.06 208 ILE A CA 1
ATOM 1670 C C . ILE A 1 208 ? 46.099 -6.363 -64.464 1.00 87.06 208 ILE A C 1
ATOM 1672 O O . ILE A 1 208 ? 46.138 -6.558 -65.678 1.00 87.06 208 ILE A O 1
ATOM 1676 N N . GLU A 1 209 ? 47.082 -5.728 -63.820 1.00 84.06 209 GLU A N 1
ATOM 1677 C CA . GLU A 1 209 ? 48.267 -5.181 -64.496 1.00 84.06 209 GLU A CA 1
ATOM 1678 C C . GLU A 1 209 ? 49.036 -6.253 -65.278 1.00 84.06 209 GLU A C 1
ATOM 1680 O O . GLU A 1 209 ? 49.413 -6.041 -66.437 1.00 84.06 209 GLU A O 1
ATOM 1685 N N . LYS A 1 210 ? 49.222 -7.441 -64.685 1.00 86.12 210 LYS A N 1
ATOM 1686 C CA . LYS A 1 210 ? 49.842 -8.586 -65.369 1.00 86.12 210 LYS A CA 1
ATOM 1687 C C . LYS A 1 210 ? 49.019 -9.053 -66.568 1.00 86.12 210 LYS A C 1
ATOM 1689 O O . LYS A 1 210 ? 49.589 -9.297 -67.630 1.00 86.12 210 LYS A O 1
ATOM 1694 N N . ALA A 1 211 ? 47.698 -9.166 -66.425 1.00 84.25 211 ALA A N 1
ATOM 1695 C CA . ALA A 1 211 ? 46.808 -9.591 -67.505 1.00 84.25 211 ALA A CA 1
ATOM 1696 C C . ALA A 1 211 ? 46.778 -8.585 -68.669 1.00 84.25 211 ALA A C 1
ATOM 1698 O O . ALA A 1 211 ? 46.821 -8.989 -69.832 1.00 84.25 211 ALA A O 1
ATOM 1699 N N . VAL A 1 212 ? 46.760 -7.281 -68.372 1.00 83.81 212 VAL A N 1
ATOM 1700 C CA . VAL A 1 212 ? 46.845 -6.212 -69.380 1.00 83.81 212 VAL A CA 1
ATOM 1701 C C . VAL A 1 212 ? 48.196 -6.260 -70.090 1.00 83.81 212 VAL A C 1
ATOM 1703 O O . VAL A 1 212 ? 48.230 -6.255 -71.318 1.00 83.81 212 VAL A O 1
ATOM 1706 N N . SER A 1 213 ? 49.296 -6.392 -69.345 1.00 80.50 213 SER A N 1
ATOM 1707 C CA . SER A 1 213 ? 50.649 -6.473 -69.914 1.00 80.50 213 SER A CA 1
ATOM 1708 C C . SER A 1 213 ? 50.815 -7.681 -70.839 1.00 80.50 213 SER A C 1
ATOM 1710 O O . SER A 1 213 ? 51.331 -7.545 -71.947 1.00 80.50 213 SER A O 1
ATOM 1712 N N . LEU A 1 214 ? 50.313 -8.853 -70.430 1.00 79.75 214 LEU A N 1
ATOM 1713 C CA . LEU A 1 214 ? 50.270 -10.049 -71.274 1.00 79.75 214 LEU A CA 1
ATOM 1714 C C . LEU A 1 214 ? 49.457 -9.797 -72.547 1.00 79.75 214 LEU A C 1
ATOM 1716 O O . LEU A 1 214 ? 49.927 -10.097 -73.638 1.00 79.75 214 LEU A O 1
ATOM 1720 N N . ARG A 1 215 ? 48.265 -9.201 -72.438 1.00 78.25 215 ARG A N 1
ATOM 1721 C CA . ARG A 1 215 ? 47.411 -8.921 -73.600 1.00 78.25 215 ARG A CA 1
ATOM 1722 C C . ARG A 1 215 ? 48.061 -7.943 -74.585 1.00 78.25 215 ARG A C 1
ATOM 1724 O O . ARG A 1 215 ? 47.972 -8.165 -75.786 1.00 78.25 215 ARG A O 1
ATOM 1731 N N . VAL A 1 216 ? 48.747 -6.908 -74.096 1.00 75.19 216 VAL A N 1
ATOM 1732 C CA . VAL A 1 216 ? 49.512 -5.969 -74.937 1.00 75.19 216 VAL A CA 1
ATOM 1733 C C . VAL A 1 216 ? 50.669 -6.681 -75.644 1.00 75.19 216 VAL A C 1
ATOM 1735 O O . VAL A 1 216 ? 50.848 -6.491 -76.844 1.00 75.19 216 VAL A O 1
ATOM 1738 N N . LEU A 1 217 ? 51.400 -7.554 -74.944 1.00 71.25 217 LEU A N 1
ATOM 1739 C CA . LEU A 1 217 ? 52.467 -8.377 -75.530 1.00 71.25 217 LEU A CA 1
ATOM 1740 C C . LEU A 1 217 ? 51.954 -9.341 -76.612 1.00 71.25 217 LEU A C 1
ATOM 1742 O O . LEU A 1 217 ? 52.646 -9.554 -77.606 1.00 71.25 217 LEU A O 1
ATOM 1746 N N . TYR A 1 218 ? 50.749 -9.896 -76.450 1.00 64.31 218 TYR A N 1
ATOM 1747 C CA . TYR A 1 218 ? 50.112 -10.741 -77.467 1.00 64.31 218 TYR A CA 1
ATOM 1748 C C . TYR A 1 218 ? 49.614 -9.939 -78.680 1.00 64.31 218 TYR A C 1
ATOM 1750 O O . TYR A 1 218 ? 49.728 -10.426 -79.798 1.00 64.31 218 TYR A O 1
ATOM 1758 N N . CYS A 1 219 ? 49.123 -8.707 -78.499 1.00 58.16 219 CYS A N 1
ATOM 1759 C CA . CYS A 1 219 ? 48.719 -7.842 -79.617 1.00 58.16 219 CYS A CA 1
ATOM 1760 C C . CYS A 1 219 ? 49.902 -7.262 -80.416 1.00 58.16 219 CYS A C 1
ATOM 1762 O O . CYS A 1 219 ? 49.702 -6.848 -81.549 1.00 58.16 219 CYS A O 1
ATOM 1764 N N . TYR A 1 220 ? 51.109 -7.215 -79.840 1.00 54.09 220 TYR A N 1
ATOM 1765 C CA . TYR A 1 220 ? 52.332 -6.756 -80.519 1.00 54.09 220 TYR A CA 1
ATOM 1766 C C . TYR A 1 220 ? 53.106 -7.873 -81.247 1.00 54.09 220 TYR A C 1
ATOM 1768 O O . TYR A 1 220 ? 54.084 -7.578 -81.928 1.00 54.09 220 TYR A O 1
ATOM 1776 N N . ASN A 1 221 ? 52.701 -9.139 -81.094 1.00 52.56 221 ASN A N 1
ATOM 1777 C CA . ASN A 1 221 ? 53.341 -10.310 -81.716 1.00 52.56 221 ASN A CA 1
ATOM 1778 C C . ASN A 1 221 ? 52.469 -10.983 -82.803 1.00 52.56 221 ASN A C 1
ATOM 1780 O O . ASN A 1 221 ? 52.676 -12.157 -83.114 1.00 52.56 221 ASN A O 1
ATOM 1784 N N . VAL A 1 222 ? 51.507 -10.253 -83.379 1.00 45.97 222 VAL A N 1
ATOM 1785 C CA . VAL A 1 222 ? 50.719 -10.633 -84.571 1.00 45.97 222 VAL A CA 1
ATOM 1786 C C . VAL A 1 222 ? 50.905 -9.553 -85.625 1.00 45.97 222 VAL A C 1
ATOM 1788 O O . VAL A 1 222 ? 51.083 -9.920 -86.806 1.00 45.97 222 VAL A O 1
#